Protein AF-A0A9X4RJ12-F1 (afdb_monomer)

Solvent-accessible surface area (backbone atoms only — not comparable to full-atom values): 15942 Å² total; per-residue (Å²): 132,73,71,63,55,59,55,49,52,55,48,50,56,55,46,59,74,71,41,82,54,76,82,76,44,66,70,59,53,50,50,52,50,50,50,49,54,60,65,67,46,80,74,89,75,87,86,91,72,92,74,93,59,75,76,58,53,61,58,59,41,55,48,59,43,51,51,52,51,50,47,37,77,76,69,49,79,50,71,71,56,47,52,53,53,48,52,48,55,55,50,50,28,64,54,89,49,67,68,61,39,71,61,42,42,70,38,50,37,53,52,46,43,51,37,27,74,76,39,24,64,66,49,47,54,52,52,56,52,45,61,74,74,46,52,76,70,30,39,49,43,44,50,57,54,38,20,54,68,88,82,59,89,86,56,57,86,35,41,57,11,58,58,56,67,32,64,67,69,59,60,51,59,54,23,71,78,42,48,74,77,36,32,41,61,52,46,42,17,52,33,44,47,42,69,47,96,87,66,49,77,42,76,19,69,69,37,53,53,52,37,72,74,43,32,75,39,64,52,40,53,54,28,47,53,64,58,65,54,62,94,79,51,54,62,70,58,43,56,52,50,45,55,54,36,58,74,36,48,81,35,91,50,35,28,67,63,31,51,53,50,43,56,51,45,53,54,50,44,55,52,51,50,52,63,69,73,63,68,133

Structure (mmCIF, N/CA/C/O backbone):
data_AF-A0A9X4RJ12-F1
#
_entry.id   AF-A0A9X4RJ12-F1
#
loop_
_atom_site.group_PDB
_atom_site.id
_atom_site.type_symbol
_atom_site.label_atom_id
_atom_site.label_alt_id
_atom_site.label_comp_id
_atom_site.label_asym_id
_atom_site.label_entity_id
_atom_site.label_seq_id
_atom_site.pdbx_PDB_ins_code
_atom_site.Cartn_x
_atom_site.Cartn_y
_atom_site.Cartn_z
_atom_site.occupancy
_atom_site.B_iso_or_equiv
_atom_site.auth_seq_id
_atom_site.auth_comp_id
_atom_site.auth_asym_id
_atom_site.auth_atom_id
_atom_site.pdbx_PDB_model_num
ATOM 1 N N . SER A 1 1 ? -42.340 8.035 11.154 1.00 41.91 1 SER A N 1
ATOM 2 C CA . SER A 1 1 ? -41.652 8.462 12.394 1.00 41.91 1 SER A CA 1
ATOM 3 C C . SER A 1 1 ? -40.326 9.217 12.177 1.00 41.91 1 SER A C 1
ATOM 5 O O . SER A 1 1 ? -39.785 9.717 13.149 1.00 41.91 1 SER A O 1
ATOM 7 N N . GLY A 1 2 ? -39.807 9.403 10.949 1.00 33.66 2 GLY A N 1
ATOM 8 C CA . GLY A 1 2 ? -38.477 10.011 10.715 1.00 33.66 2 GLY A CA 1
ATOM 9 C C . GLY A 1 2 ? -38.378 11.548 10.625 1.00 33.66 2 GLY A C 1
ATOM 10 O O . GLY A 1 2 ? -37.284 12.067 10.420 1.00 33.66 2 GLY A O 1
ATOM 11 N N . ALA A 1 3 ? -39.481 12.296 10.755 1.00 33.53 3 ALA A N 1
ATOM 12 C CA . ALA A 1 3 ? -39.454 13.764 10.650 1.00 33.53 3 ALA A CA 1
ATOM 13 C C . ALA A 1 3 ? -38.984 14.459 11.945 1.00 33.53 3 ALA A C 1
ATOM 15 O O . ALA A 1 3 ? -38.330 15.498 11.880 1.00 33.53 3 ALA A O 1
ATOM 16 N N . GLY A 1 4 ? -39.242 13.860 13.115 1.00 33.81 4 GLY A N 1
ATOM 17 C CA . GLY A 1 4 ? -38.832 14.422 14.410 1.00 33.81 4 GLY A CA 1
ATOM 18 C C . GLY A 1 4 ? -37.320 14.359 14.658 1.00 33.81 4 GLY A C 1
ATOM 19 O O . GLY A 1 4 ? -36.751 15.263 15.263 1.00 33.81 4 GLY A O 1
ATOM 20 N N . PHE A 1 5 ? -36.640 13.339 14.125 1.00 40.12 5 PHE A N 1
ATOM 21 C CA . PHE A 1 5 ? -35.220 13.113 14.411 1.00 40.12 5 PHE A CA 1
ATOM 22 C C . PHE A 1 5 ? -34.292 14.093 13.677 1.00 40.12 5 PHE A C 1
ATOM 24 O O . PHE A 1 5 ? -33.355 14.623 14.269 1.00 40.12 5 PHE A O 1
ATOM 31 N N . LYS A 1 6 ? -34.602 14.434 12.415 1.00 39.62 6 LYS A N 1
ATOM 32 C CA . LYS A 1 6 ? -33.850 15.452 11.654 1.00 39.62 6 LYS A CA 1
ATOM 33 C C . LYS A 1 6 ? -33.930 16.834 12.306 1.00 39.62 6 LYS A C 1
ATOM 35 O O . LYS A 1 6 ? -32.934 17.548 12.332 1.00 39.62 6 LYS A O 1
ATOM 40 N N . SER A 1 7 ? -35.091 17.193 12.857 1.00 40.72 7 SER A N 1
ATOM 41 C CA . SER A 1 7 ? -35.266 18.457 13.580 1.00 40.72 7 SER A CA 1
ATOM 42 C C . SER A 1 7 ? -34.449 18.482 14.874 1.00 40.72 7 SER A C 1
ATOM 44 O O . SER A 1 7 ? -33.794 19.483 15.153 1.00 40.72 7 SER A O 1
ATOM 46 N N . SER A 1 8 ? -34.397 17.360 15.598 1.00 41.62 8 SER A N 1
ATOM 47 C CA . SER A 1 8 ? -33.593 17.232 16.815 1.00 41.62 8 SER A CA 1
ATOM 48 C C . SER A 1 8 ? -32.085 17.280 16.528 1.00 41.62 8 SER A C 1
ATOM 50 O O . SER A 1 8 ? -31.356 17.972 17.229 1.00 41.62 8 SER A O 1
ATOM 52 N N . PHE A 1 9 ? -31.601 16.639 15.458 1.00 49.22 9 PHE A N 1
ATOM 53 C CA . PHE A 1 9 ? -30.178 16.668 15.084 1.00 49.22 9 PHE A CA 1
ATOM 54 C C . PHE A 1 9 ? -29.685 18.082 14.743 1.00 49.22 9 PHE A C 1
ATOM 56 O O . PHE A 1 9 ? -28.689 18.543 15.298 1.00 49.22 9 PHE A O 1
ATOM 63 N N . PHE A 1 10 ? -30.416 18.817 13.894 1.00 47.38 10 PHE A N 1
ATOM 64 C CA . PHE A 1 10 ? -30.072 20.210 13.589 1.00 47.38 10 PHE A CA 1
ATOM 65 C C . PHE A 1 10 ? -30.169 21.109 14.823 1.00 47.38 10 PHE A C 1
ATOM 67 O O . PHE A 1 10 ? -29.338 21.999 14.983 1.00 47.38 10 PHE A O 1
ATOM 74 N N . PHE A 1 11 ? -31.131 20.856 15.714 1.00 47.53 11 PHE A N 1
ATOM 75 C CA . PHE A 1 11 ? -31.253 21.576 16.977 1.00 47.53 11 PHE A CA 1
ATOM 76 C C . PHE A 1 11 ? -30.034 21.345 17.881 1.00 47.53 11 PHE A C 1
ATOM 78 O O . PHE A 1 11 ? -29.451 22.313 18.359 1.00 47.53 11 PHE A O 1
ATOM 85 N N . TRP A 1 12 ? -29.574 20.101 18.043 1.00 46.44 12 TRP A N 1
ATOM 86 C CA . TRP A 1 12 ? -28.389 19.784 18.847 1.00 46.44 12 TRP A CA 1
ATOM 87 C C . TRP A 1 12 ? -27.094 20.313 18.228 1.00 46.44 12 TRP A C 1
ATOM 89 O O . TRP A 1 12 ? -26.300 20.920 18.940 1.00 46.44 12 TRP A O 1
ATOM 99 N N . CYS A 1 13 ? -26.896 20.199 16.911 1.00 46.56 13 CYS A N 1
ATOM 100 C CA . CYS A 1 13 ? -25.740 20.806 16.241 1.00 46.56 13 CYS A CA 1
ATOM 101 C C . CYS A 1 13 ? -25.722 22.337 16.390 1.00 46.56 13 CYS A C 1
ATOM 103 O O . CYS A 1 13 ? -24.663 22.931 16.589 1.00 46.56 13 CYS A O 1
ATOM 105 N N . HIS A 1 14 ? -26.890 22.984 16.337 1.00 46.34 14 HIS A N 1
ATOM 106 C CA . HIS A 1 14 ? -27.010 24.434 16.480 1.00 46.34 14 HIS A CA 1
ATOM 107 C C . HIS A 1 14 ? -26.883 24.904 17.942 1.00 46.34 14 HIS A C 1
ATOM 109 O O . HIS A 1 14 ? -26.395 26.009 18.193 1.00 46.34 14 HIS A O 1
ATOM 115 N N . LEU A 1 15 ? -27.298 24.082 18.909 1.00 41.47 15 LEU A N 1
ATOM 116 C CA . LEU A 1 15 ? -27.168 24.352 20.341 1.00 41.47 15 LEU A CA 1
ATOM 117 C C . LEU A 1 15 ? -25.717 24.157 20.813 1.00 41.47 15 LEU A C 1
ATOM 119 O O . LEU A 1 15 ? -25.182 25.016 21.510 1.00 41.47 15 LEU A O 1
ATOM 123 N N . LEU A 1 16 ? -25.050 23.094 20.355 1.00 48.19 16 LEU A N 1
ATOM 124 C CA . LEU A 1 16 ? -23.637 22.807 20.637 1.00 48.19 16 LEU A CA 1
ATOM 125 C C . LEU A 1 16 ? -22.679 23.805 19.975 1.00 48.19 16 LEU A C 1
ATOM 127 O O . LEU A 1 16 ? -21.603 24.058 20.501 1.00 48.19 16 LEU A O 1
ATOM 131 N N . GLY A 1 17 ? -23.076 24.416 18.854 1.00 42.28 17 GLY A N 1
ATOM 132 C CA . GLY A 1 17 ? -22.330 25.517 18.239 1.00 42.28 17 GLY A CA 1
ATOM 133 C C . GLY A 1 17 ? -22.498 26.874 18.939 1.00 42.28 17 GLY A C 1
ATOM 134 O O . GLY A 1 17 ? -21.726 27.787 18.664 1.00 42.28 17 GLY A O 1
ATOM 135 N N . ARG A 1 18 ? -23.499 27.040 19.820 1.00 42.56 18 ARG A N 1
ATOM 136 C CA . ARG A 1 18 ? -23.785 28.311 20.521 1.00 42.56 18 ARG A CA 1
ATOM 137 C C . ARG A 1 18 ? -23.402 28.309 21.991 1.00 42.56 18 ARG A C 1
ATOM 139 O O . ARG A 1 18 ? -23.065 29.357 22.533 1.00 42.56 18 ARG A O 1
ATOM 146 N N . VAL A 1 19 ? -23.480 27.158 22.638 1.00 41.03 19 VAL A N 1
ATOM 147 C CA . VAL A 1 19 ? -23.091 26.993 24.031 1.00 41.03 19 VAL A CA 1
ATOM 148 C C . VAL A 1 19 ? -21.751 26.277 24.004 1.00 41.03 19 VAL A C 1
ATOM 150 O O . VAL A 1 19 ? -21.664 25.192 23.441 1.00 41.03 19 VAL A O 1
ATOM 153 N N . ASN A 1 20 ? -20.713 26.871 24.593 1.00 43.09 20 ASN A N 1
ATOM 154 C CA . ASN A 1 20 ? -19.357 26.314 24.732 1.00 43.09 20 ASN A CA 1
ATOM 155 C C . ASN A 1 20 ? -19.327 25.063 25.658 1.00 43.09 20 ASN A C 1
ATOM 157 O O . ASN A 1 20 ? -18.489 24.921 26.543 1.00 43.09 20 ASN A O 1
ATOM 161 N N . LEU A 1 21 ? -20.275 24.141 25.474 1.00 43.66 21 LEU A N 1
ATOM 162 C CA . LEU A 1 21 ? -20.443 22.872 26.180 1.00 43.66 21 LEU A CA 1
ATOM 163 C C . LEU A 1 21 ? -19.321 21.874 25.863 1.00 43.66 21 LEU A C 1
ATOM 165 O O . LEU A 1 21 ? -19.174 20.890 26.587 1.00 43.66 21 LEU A O 1
ATOM 169 N N . PHE A 1 22 ? -18.495 22.158 24.847 1.00 45.09 22 PHE A N 1
ATOM 170 C CA . PHE A 1 22 ? -17.265 21.422 24.536 1.00 45.09 22 PHE A CA 1
ATOM 171 C C . PHE A 1 22 ? -16.323 21.292 25.743 1.00 45.09 22 PHE A C 1
ATOM 173 O O . PHE A 1 22 ? -15.617 20.296 25.852 1.00 45.09 22 PHE A O 1
ATOM 180 N N . LEU A 1 23 ? -16.353 22.250 26.675 1.00 43.62 23 LEU A N 1
ATOM 181 C CA . LEU A 1 23 ? -15.460 22.268 27.835 1.00 43.62 23 LEU A CA 1
ATOM 182 C C . LEU A 1 23 ? -15.905 21.370 28.998 1.00 43.62 23 LEU A C 1
ATOM 184 O O . LEU A 1 23 ? -15.101 21.115 29.889 1.00 43.62 23 LEU A O 1
ATOM 188 N N . PHE A 1 24 ? -17.153 20.890 29.018 1.00 45.47 24 PHE A N 1
ATOM 189 C CA . PHE A 1 24 ? -17.711 20.280 30.232 1.00 45.47 24 PHE A CA 1
ATOM 190 C C . PHE A 1 24 ? -17.982 18.774 30.138 1.00 45.47 24 PHE A C 1
ATOM 192 O O . PHE A 1 24 ? -17.919 18.108 31.167 1.00 45.47 24 PHE A O 1
ATOM 199 N N . TYR A 1 25 ? -18.241 18.205 28.951 1.00 45.62 25 TYR A N 1
ATOM 200 C CA . TYR A 1 25 ? -18.564 16.770 28.831 1.00 45.62 25 TYR A CA 1
ATOM 201 C C . TYR A 1 25 ? -18.064 16.116 27.523 1.00 45.62 25 TYR A C 1
ATOM 203 O O . TYR A 1 25 ? -18.870 15.781 26.647 1.00 45.62 25 TYR A O 1
ATOM 211 N N . PRO A 1 26 ? -16.749 15.849 27.392 1.00 50.72 26 PRO A N 1
ATOM 212 C CA . PRO A 1 26 ? -16.169 15.217 26.200 1.00 50.72 26 PRO A CA 1
ATOM 213 C C . PRO A 1 26 ? -16.746 13.818 25.922 1.00 50.72 26 PRO A C 1
ATOM 215 O O . PRO A 1 26 ? -17.027 13.454 24.782 1.00 50.72 26 PRO A O 1
ATOM 218 N N . SER A 1 27 ? -17.002 13.042 26.977 1.00 44.00 27 SER A N 1
ATOM 219 C CA . SER A 1 27 ? -17.509 11.666 26.899 1.00 44.00 27 SER A CA 1
ATOM 220 C C . SER A 1 27 ? -18.970 11.566 26.441 1.00 44.00 27 SER A C 1
ATOM 222 O O . SER A 1 27 ? -19.339 10.598 25.774 1.00 44.00 27 SER A O 1
ATOM 224 N N . PHE A 1 28 ? -19.797 12.568 26.752 1.00 47.94 28 PHE A N 1
ATOM 225 C CA . PHE A 1 28 ? -21.201 12.625 26.335 1.00 47.94 28 PHE A CA 1
ATOM 226 C C . PHE A 1 28 ? -21.330 12.980 24.849 1.00 47.94 28 PHE A C 1
ATOM 228 O O . PHE A 1 28 ? -22.107 12.362 24.123 1.00 47.94 28 PHE A O 1
ATOM 235 N N . LEU A 1 29 ? -20.497 13.906 24.367 1.00 51.16 29 LEU A N 1
ATOM 236 C CA . LEU A 1 29 ? -20.426 14.255 22.948 1.00 51.16 29 LEU A CA 1
ATOM 237 C C . LEU A 1 29 ? -19.853 13.116 22.103 1.00 51.16 29 LEU A C 1
ATOM 239 O O . LEU A 1 29 ? -20.338 12.888 21.001 1.00 51.16 29 LEU A O 1
ATOM 243 N N . LEU A 1 30 ? -18.908 12.338 22.640 1.00 49.44 30 LEU A N 1
ATOM 244 C CA . LEU A 1 30 ? -18.408 11.117 22.003 1.00 49.44 30 LEU A CA 1
ATOM 245 C C . LEU A 1 30 ? -19.509 10.076 21.795 1.00 49.44 30 LEU A C 1
ATOM 247 O O . LEU A 1 30 ? -19.588 9.457 20.736 1.00 49.44 30 LEU A O 1
ATOM 251 N N . SER A 1 31 ? -20.360 9.898 22.809 1.00 47.50 31 SER A N 1
ATOM 252 C CA . SER A 1 31 ? -21.515 8.999 22.775 1.00 47.50 31 SER A CA 1
ATOM 253 C C . SER A 1 31 ? -22.539 9.465 21.740 1.00 47.50 31 SER A C 1
ATOM 255 O O . SER A 1 31 ? -22.941 8.688 20.884 1.00 47.50 31 SER A O 1
ATOM 257 N N . ILE A 1 32 ? -22.881 10.758 21.722 1.00 54.88 32 ILE A N 1
ATOM 258 C CA . ILE A 1 32 ? -23.809 11.315 20.727 1.00 54.88 32 ILE A CA 1
ATOM 259 C C . ILE A 1 32 ? -23.217 11.250 19.316 1.00 54.88 32 ILE A C 1
ATOM 261 O O . ILE A 1 32 ? -23.938 10.935 18.377 1.00 54.88 32 ILE A O 1
ATOM 265 N N . TYR A 1 33 ? -21.920 11.506 19.147 1.00 54.50 33 TYR A N 1
ATOM 266 C CA . TYR A 1 33 ? -21.245 11.453 17.850 1.00 54.50 33 TYR A CA 1
ATOM 267 C C . TYR A 1 33 ? -21.149 10.026 17.311 1.00 54.50 33 TYR A C 1
ATOM 269 O O . TYR A 1 33 ? -21.473 9.796 16.151 1.00 54.50 33 TYR A O 1
ATOM 277 N N . THR A 1 34 ? -20.772 9.057 18.150 1.00 52.47 34 THR A N 1
ATOM 278 C CA . THR A 1 34 ? -20.760 7.636 17.768 1.00 52.47 34 THR A CA 1
ATOM 279 C C . THR A 1 34 ? -22.168 7.126 17.497 1.00 52.47 34 THR A C 1
ATOM 281 O O . THR A 1 34 ? -22.362 6.452 16.493 1.00 52.47 34 THR A O 1
ATOM 284 N N . GLN A 1 35 ? -23.159 7.510 18.301 1.00 50.03 35 GLN A N 1
ATOM 285 C CA . GLN A 1 35 ? -24.562 7.174 18.072 1.00 50.03 35 GLN A CA 1
ATOM 286 C C . GLN A 1 35 ? -25.093 7.809 16.776 1.00 50.03 35 GLN A C 1
ATOM 288 O O . GLN A 1 35 ? -25.707 7.116 15.976 1.00 50.03 35 GLN A O 1
ATOM 293 N N . CYS A 1 36 ? -24.772 9.076 16.494 1.00 52.38 36 CYS A N 1
ATOM 294 C CA . CYS A 1 36 ? -25.134 9.739 15.239 1.00 52.38 36 CYS A CA 1
ATOM 295 C C . CYS A 1 36 ? -24.422 9.120 14.030 1.00 52.38 36 CYS A C 1
ATOM 297 O O . CYS A 1 36 ? -25.042 8.983 12.988 1.00 52.38 36 CYS A O 1
ATOM 299 N N . LEU A 1 37 ? -23.152 8.720 14.136 1.00 53.09 37 LEU A N 1
ATOM 300 C CA . LEU A 1 37 ? -22.443 7.999 13.068 1.00 53.09 37 LEU A CA 1
ATOM 301 C C . LEU A 1 37 ? -23.048 6.612 12.824 1.00 53.09 37 LEU A C 1
ATOM 303 O O . LEU A 1 37 ? -23.253 6.230 11.676 1.00 53.09 37 LEU A O 1
ATOM 307 N N . ILE A 1 38 ? -23.393 5.892 13.895 1.00 47.53 38 ILE A N 1
ATOM 308 C CA . ILE A 1 38 ? -24.071 4.591 13.835 1.00 47.53 38 ILE A CA 1
ATOM 309 C C . ILE A 1 38 ? -25.475 4.725 13.226 1.00 47.53 38 ILE A C 1
ATOM 311 O O . ILE A 1 38 ? -25.879 3.857 12.460 1.00 47.53 38 ILE A O 1
ATOM 315 N N . GLU A 1 39 ? -26.201 5.804 13.521 1.00 47.19 39 GLU A N 1
ATOM 316 C CA . GLU A 1 39 ? -27.546 6.079 12.991 1.00 47.19 39 GLU A CA 1
ATOM 317 C C . GLU A 1 39 ? -27.538 6.727 11.594 1.00 47.19 39 GLU A C 1
ATOM 319 O O . GLU A 1 39 ? -28.527 6.631 10.867 1.00 47.19 39 GLU A O 1
ATOM 324 N N . MET A 1 40 ? -26.432 7.365 11.193 1.00 44.78 40 MET A N 1
ATOM 325 C CA . MET A 1 40 ? -26.217 7.878 9.834 1.00 44.78 40 MET A CA 1
ATOM 326 C C . MET A 1 40 ? -25.777 6.787 8.852 1.00 44.78 40 MET A C 1
ATOM 328 O O . MET A 1 40 ? -25.972 6.958 7.647 1.00 44.78 40 MET A O 1
ATOM 332 N N . LEU A 1 41 ? -25.235 5.661 9.329 1.00 43.34 41 LEU A N 1
ATOM 333 C CA . LEU A 1 41 ? -25.103 4.454 8.515 1.00 43.34 41 LEU A CA 1
ATOM 334 C C . LEU A 1 41 ? -26.518 3.902 8.267 1.00 43.34 41 LEU A C 1
ATOM 336 O O . LEU A 1 41 ? -27.204 3.542 9.225 1.00 43.34 41 LEU A O 1
ATOM 340 N N . PRO A 1 42 ? -27.002 3.855 7.012 1.00 40.50 42 PRO A N 1
ATOM 341 C CA . PRO A 1 42 ? -28.380 3.481 6.743 1.00 40.50 42 PRO A CA 1
ATOM 342 C C . PRO A 1 42 ? -28.612 2.041 7.208 1.00 40.50 42 PRO A C 1
ATOM 344 O O . PRO A 1 42 ? -28.108 1.085 6.617 1.00 40.50 42 PRO A O 1
ATOM 347 N N . THR A 1 43 ? -29.400 1.883 8.271 1.00 37.50 43 THR A N 1
ATOM 348 C CA . THR A 1 43 ? -29.968 0.598 8.670 1.00 37.50 43 THR A CA 1
ATOM 349 C C . THR A 1 43 ? -30.962 0.188 7.590 1.00 37.50 43 THR A C 1
ATOM 351 O O . THR A 1 43 ? -32.101 0.635 7.562 1.00 37.50 43 THR A O 1
ATOM 354 N N . THR A 1 44 ? -30.458 -0.585 6.627 1.00 38.12 44 THR A N 1
ATOM 355 C CA . THR A 1 44 ? -31.157 -1.403 5.621 1.00 38.12 44 THR A CA 1
ATOM 356 C C . THR A 1 44 ? -32.687 -1.284 5.622 1.00 38.12 44 THR A C 1
ATOM 358 O O . THR A 1 44 ? -33.383 -2.180 6.086 1.00 38.12 44 THR A O 1
ATOM 361 N N . SER A 1 45 ? -33.219 -0.180 5.104 1.00 32.94 45 SER A N 1
ATOM 362 C CA . SER A 1 45 ? -34.608 -0.017 4.667 1.00 32.94 45 SER A CA 1
ATOM 363 C C . SER A 1 45 ? -34.731 1.401 4.113 1.00 32.94 45 SER A C 1
ATOM 365 O O . SER A 1 45 ? -34.406 2.349 4.813 1.00 32.94 45 SER A O 1
ATOM 367 N N . TYR A 1 46 ? -35.234 1.560 2.889 1.00 33.50 46 TYR A N 1
ATOM 368 C CA . TYR A 1 46 ? -35.458 2.837 2.183 1.00 33.50 46 TYR A CA 1
ATOM 369 C C . TYR A 1 46 ? -34.272 3.448 1.416 1.00 33.50 46 TYR A C 1
ATOM 371 O O . TYR A 1 46 ? -33.901 4.595 1.633 1.00 33.50 46 TYR A O 1
ATOM 379 N N . CYS A 1 47 ? -33.793 2.748 0.385 1.00 30.73 47 CYS A N 1
ATOM 380 C CA . CYS A 1 47 ? -33.200 3.404 -0.788 1.00 30.73 47 CYS A CA 1
ATOM 381 C C . CYS A 1 47 ? -33.778 2.826 -2.090 1.00 30.73 47 CYS A C 1
ATOM 383 O O . CYS A 1 47 ? -33.070 2.270 -2.919 1.00 30.73 47 CYS A O 1
ATOM 385 N N . THR A 1 48 ? -35.088 2.973 -2.301 1.00 34.94 48 THR A N 1
ATOM 386 C CA . THR A 1 48 ? -35.690 2.836 -3.637 1.00 34.94 48 THR A CA 1
ATOM 387 C C . THR A 1 48 ? -35.822 4.212 -4.282 1.00 34.94 48 THR A C 1
ATOM 389 O O . THR A 1 48 ? -36.827 4.893 -4.079 1.00 34.94 48 THR A O 1
ATOM 392 N N . LYS A 1 49 ? -34.781 4.605 -5.029 1.00 31.62 49 LYS A N 1
ATOM 393 C CA . LYS A 1 49 ? -34.772 5.360 -6.306 1.00 31.62 49 LYS A CA 1
ATOM 394 C C . LYS A 1 49 ? -33.494 6.208 -6.419 1.00 31.62 49 LYS A C 1
ATOM 396 O O . LYS A 1 49 ? -33.218 7.001 -5.519 1.00 31.62 49 LYS A O 1
ATOM 401 N N . PRO A 1 50 ? -32.742 6.109 -7.529 1.00 35.06 50 PRO A N 1
ATOM 402 C CA . PRO A 1 50 ? -31.587 6.962 -7.756 1.00 35.06 50 PRO A CA 1
ATOM 403 C C . PRO A 1 50 ? -32.071 8.358 -8.165 1.00 35.06 50 PRO A C 1
ATOM 405 O O . PRO A 1 50 ? -32.695 8.529 -9.210 1.00 35.06 50 PRO A O 1
ATOM 408 N N . SER A 1 51 ? -31.791 9.370 -7.340 1.00 35.19 51 SER A N 1
ATOM 409 C CA . SER A 1 51 ? -31.829 10.76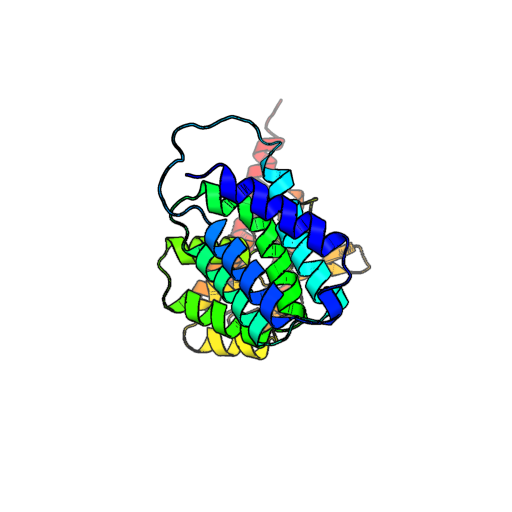8 -7.782 1.00 35.19 51 SER A CA 1
ATOM 410 C C . SER A 1 51 ? -30.410 11.171 -8.177 1.00 35.19 51 SER A C 1
ATOM 412 O O . SER A 1 51 ? -29.483 11.054 -7.376 1.00 35.19 51 SER A O 1
ATOM 414 N N . SER A 1 52 ? -30.246 11.640 -9.408 1.00 38.12 52 SER A N 1
ATOM 415 C CA . SER A 1 52 ? -28.998 11.979 -10.106 1.00 38.12 52 SER A CA 1
ATOM 416 C C . SER A 1 52 ? -28.231 13.193 -9.547 1.00 38.12 52 SER A C 1
ATOM 418 O O . SER A 1 52 ? -27.486 13.854 -10.269 1.00 38.12 52 SER A O 1
ATOM 420 N N . ASN A 1 53 ? -28.375 13.526 -8.262 1.00 36.81 53 ASN A N 1
ATOM 421 C CA . ASN A 1 53 ? -27.906 14.800 -7.721 1.00 36.81 53 ASN A CA 1
ATOM 422 C C . ASN A 1 53 ? -26.591 14.671 -6.925 1.00 36.81 53 ASN A C 1
ATOM 424 O O . ASN A 1 53 ? -26.577 14.680 -5.693 1.00 36.81 53 ASN A O 1
ATOM 428 N N . ARG A 1 54 ? -25.463 14.645 -7.653 1.00 40.47 54 ARG A N 1
ATOM 429 C CA . ARG A 1 54 ? -24.067 14.706 -7.143 1.00 40.47 54 ARG A CA 1
ATOM 430 C C . ARG A 1 54 ? -23.785 15.858 -6.159 1.00 40.47 54 ARG A C 1
ATOM 432 O O . ARG A 1 54 ? -22.781 15.839 -5.464 1.00 40.47 54 ARG A O 1
ATOM 439 N N . LYS A 1 55 ? -24.648 16.877 -6.078 1.00 34.69 55 LYS A N 1
ATOM 440 C CA . LYS A 1 55 ? -24.462 18.045 -5.196 1.00 34.69 55 LYS A CA 1
ATOM 441 C C . LYS A 1 55 ? -24.743 17.771 -3.710 1.00 34.69 55 LYS A C 1
ATOM 443 O O . LYS A 1 55 ? -24.293 18.549 -2.873 1.00 34.69 55 LYS A O 1
ATOM 448 N N . ASN A 1 56 ? -25.465 16.700 -3.368 1.00 38.84 56 ASN A N 1
ATOM 449 C CA . ASN A 1 56 ? -25.807 16.395 -1.971 1.00 38.84 56 ASN A CA 1
ATOM 450 C C . ASN A 1 56 ? -24.781 15.500 -1.253 1.00 38.84 56 ASN A C 1
ATOM 452 O O . ASN A 1 56 ? -24.687 15.597 -0.031 1.00 38.84 56 ASN A O 1
ATOM 456 N N . SER A 1 57 ? -23.971 14.709 -1.969 1.00 43.62 57 SER A N 1
ATOM 457 C CA . SER A 1 57 ? -22.887 13.917 -1.356 1.00 43.62 57 SER A CA 1
ATOM 458 C C . SER A 1 57 ? -21.792 14.812 -0.763 1.00 43.62 57 SER A C 1
ATOM 460 O O . SER A 1 57 ? -21.331 14.564 0.347 1.00 43.62 57 SER A O 1
ATOM 462 N N . ASN A 1 58 ? -21.483 15.940 -1.417 1.00 41.97 58 ASN A N 1
ATOM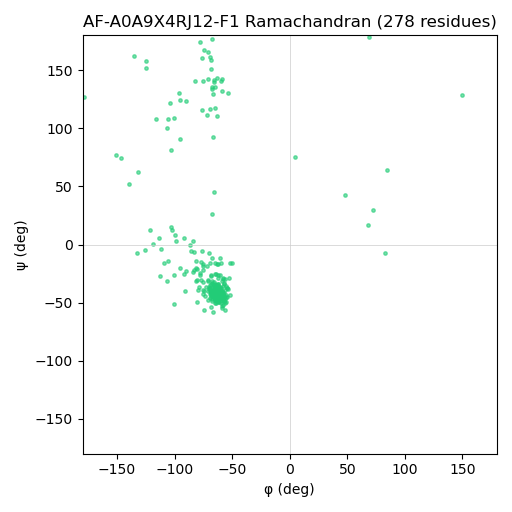 463 C CA . ASN A 1 58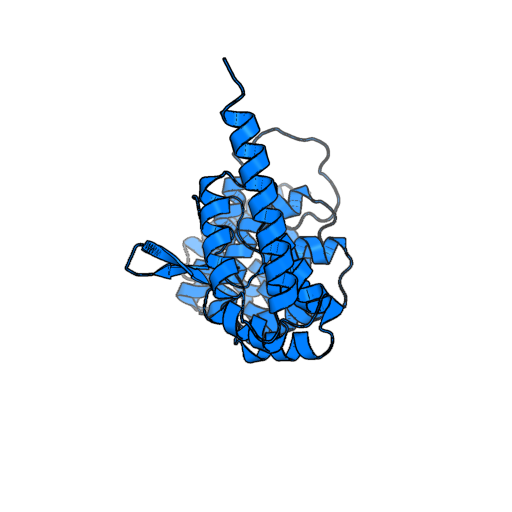 ? -20.503 16.915 -0.919 1.00 41.97 58 ASN A CA 1
ATOM 464 C C . ASN A 1 58 ? -20.866 17.520 0.448 1.00 41.97 58 ASN A C 1
ATOM 466 O O . ASN A 1 58 ? -19.977 17.938 1.180 1.00 41.97 58 ASN A O 1
ATOM 470 N N . LYS A 1 59 ? -22.153 17.589 0.821 1.00 45.12 59 LYS A N 1
ATOM 471 C CA . LYS A 1 59 ? -22.561 18.168 2.115 1.00 45.12 59 LYS A CA 1
ATOM 472 C C . LYS A 1 59 ? -22.351 17.212 3.289 1.00 45.12 59 LYS A C 1
ATOM 474 O O . LYS A 1 59 ? -21.982 17.679 4.359 1.00 45.12 59 LYS A O 1
ATOM 479 N N . SER A 1 60 ? -22.566 15.910 3.089 1.00 50.56 60 SER A N 1
ATOM 480 C CA . SER A 1 60 ? -22.306 14.887 4.116 1.00 50.56 60 SER A CA 1
ATOM 481 C C . SER A 1 60 ? -20.804 14.740 4.374 1.00 50.56 60 SER A C 1
ATOM 483 O O . SER A 1 60 ? -20.385 14.678 5.529 1.00 50.56 60 SER A O 1
ATOM 485 N N . CYS A 1 61 ? -20.017 14.803 3.294 1.00 47.66 61 CYS A N 1
ATOM 486 C CA . CYS A 1 61 ? -18.556 14.725 3.299 1.00 47.66 61 CYS A CA 1
ATOM 487 C C . CYS A 1 61 ? -17.897 15.800 4.174 1.00 47.66 61 CYS A C 1
ATOM 489 O O . CYS A 1 61 ? -17.089 15.545 5.067 1.00 47.66 61 CYS A O 1
ATOM 491 N N . ILE A 1 62 ? -18.387 17.028 4.043 1.00 54.19 62 ILE A N 1
ATOM 492 C CA . ILE A 1 62 ? -17.904 18.164 4.823 1.00 54.19 62 ILE A CA 1
ATOM 493 C C . ILE A 1 62 ? -18.173 18.008 6.336 1.00 54.19 62 ILE A C 1
ATOM 495 O O . ILE A 1 62 ? -17.454 18.610 7.132 1.00 54.19 62 ILE A O 1
ATOM 499 N N . CYS A 1 63 ? -19.177 17.236 6.763 1.00 62.28 63 CYS A N 1
ATOM 500 C CA . CYS A 1 63 ? -19.565 17.155 8.173 1.00 62.28 63 CYS A CA 1
ATOM 501 C C . CYS A 1 63 ? -18.668 16.219 8.998 1.00 62.28 63 CYS A C 1
ATOM 503 O O . CYS A 1 63 ? -18.175 16.645 10.039 1.00 62.28 63 CYS A O 1
ATOM 505 N N . VAL A 1 64 ? -18.404 14.987 8.547 1.00 65.00 64 VAL A N 1
ATOM 506 C CA . VAL A 1 64 ? -17.614 14.005 9.328 1.00 65.00 64 VAL A CA 1
ATOM 507 C C . VAL A 1 64 ? -16.162 14.458 9.483 1.00 65.00 64 VAL A C 1
ATOM 509 O O . VAL A 1 64 ? -15.608 14.425 10.586 1.00 65.00 64 VAL A O 1
ATOM 512 N N . GLN A 1 65 ? -15.558 14.951 8.399 1.00 62.84 65 GLN A N 1
ATOM 513 C CA . GLN A 1 65 ? -14.187 15.450 8.427 1.00 62.84 65 GLN A CA 1
ATOM 514 C C . GLN A 1 65 ? -14.064 16.686 9.326 1.00 62.84 65 GLN A C 1
ATOM 516 O O . GLN A 1 65 ? -13.214 16.717 10.214 1.00 62.84 65 GLN A O 1
ATOM 521 N N . LYS A 1 66 ? -14.932 17.696 9.153 1.00 68.56 66 LYS A N 1
ATOM 522 C CA . LYS A 1 66 ? -14.866 18.920 9.969 1.00 68.56 66 LYS A CA 1
ATOM 523 C C . LYS A 1 66 ? -15.118 18.645 11.441 1.00 68.56 66 LYS A C 1
ATOM 525 O O . LYS A 1 66 ? -14.433 19.229 12.271 1.00 68.56 66 LYS A O 1
ATOM 530 N N . THR A 1 67 ? -16.065 17.774 11.783 1.00 68.94 67 THR A N 1
ATOM 531 C CA . THR A 1 67 ? -16.325 17.456 13.189 1.00 68.94 67 THR A CA 1
ATOM 532 C C . THR A 1 67 ? -15.165 16.686 13.812 1.00 68.94 67 THR A C 1
ATOM 534 O O . THR A 1 67 ? -14.758 17.033 14.916 1.00 68.94 67 THR A O 1
ATOM 537 N N . THR A 1 68 ? -14.568 15.725 13.101 1.00 67.88 68 THR A N 1
ATOM 538 C CA . THR A 1 68 ? -13.366 15.018 13.582 1.00 67.88 68 THR A CA 1
ATOM 539 C C . THR A 1 68 ? -12.200 15.984 13.810 1.00 67.88 68 THR A C 1
ATOM 541 O O . THR A 1 68 ? -11.585 15.952 14.873 1.00 67.88 68 THR A O 1
ATOM 544 N N . LEU A 1 69 ? -11.951 16.899 12.866 1.00 69.25 69 LEU A N 1
ATOM 545 C CA . LEU A 1 69 ? -10.911 17.926 12.998 1.00 69.25 69 LEU A CA 1
ATOM 546 C C . LEU A 1 69 ? -11.188 18.898 14.152 1.00 69.25 69 LEU A C 1
ATOM 548 O O . LEU A 1 69 ? -10.267 19.291 14.857 1.00 69.25 69 LEU A O 1
ATOM 552 N N . LEU A 1 70 ? -12.447 19.281 14.375 1.00 70.06 70 LEU A N 1
ATOM 553 C CA . LEU A 1 70 ? -12.817 20.129 15.509 1.00 70.06 70 LEU A CA 1
ATOM 554 C C . LEU A 1 70 ? -12.571 19.409 16.840 1.00 70.06 70 LEU A C 1
ATOM 556 O O . LEU A 1 70 ? -11.951 19.984 17.726 1.00 70.06 70 LEU A O 1
ATOM 560 N N . VAL A 1 71 ? -12.995 18.150 16.980 1.00 70.38 71 VAL A N 1
ATOM 561 C CA . VAL A 1 71 ? -12.752 17.373 18.208 1.00 70.38 71 VAL A CA 1
ATOM 562 C C . VAL A 1 71 ? -11.251 17.202 18.460 1.00 70.38 71 VAL A C 1
ATOM 564 O O . VAL A 1 71 ? -10.804 17.422 19.582 1.00 70.38 71 VAL A O 1
ATOM 567 N N . HIS A 1 72 ? -10.463 16.896 17.424 1.00 68.50 72 HIS A N 1
ATOM 568 C CA . HIS A 1 72 ? -9.001 16.814 17.528 1.00 68.50 72 HIS A CA 1
ATOM 569 C C . HIS A 1 72 ? -8.382 18.137 17.988 1.00 68.50 72 HIS A C 1
ATOM 571 O O . HIS A 1 72 ? -7.654 18.145 18.977 1.00 68.50 72 HIS A O 1
ATOM 577 N N . ASN A 1 73 ? -8.737 19.255 17.348 1.00 70.88 73 ASN A N 1
ATOM 578 C CA . ASN A 1 73 ? -8.180 20.571 17.669 1.00 70.88 73 ASN A CA 1
ATOM 579 C C . ASN A 1 73 ? -8.483 21.036 19.102 1.00 70.88 73 ASN A C 1
ATOM 581 O O . ASN A 1 73 ? -7.705 21.802 19.664 1.00 70.88 73 ASN A O 1
ATOM 585 N N . PHE A 1 74 ? -9.604 20.607 19.691 1.00 66.75 74 PHE A N 1
ATOM 586 C CA . PHE A 1 74 ? -10.008 21.040 21.032 1.00 66.75 74 PHE A CA 1
ATOM 587 C C . PHE A 1 74 ? -9.694 20.031 22.144 1.00 66.75 74 PHE A C 1
ATOM 589 O O . PHE A 1 74 ? -9.551 20.442 23.295 1.00 66.75 74 PHE A O 1
ATOM 596 N N . CYS A 1 75 ? -9.603 18.732 21.846 1.00 69.44 75 CYS A N 1
ATOM 597 C CA . CYS A 1 75 ? -9.514 17.683 22.870 1.00 69.44 75 CYS A CA 1
ATOM 598 C C . CYS A 1 75 ? -8.411 16.640 22.626 1.00 69.44 75 CYS A C 1
ATOM 600 O O . CYS A 1 75 ? -8.174 15.809 23.502 1.00 69.44 75 CYS A O 1
ATOM 602 N N . GLY A 1 76 ? -7.735 16.664 21.472 1.00 78.62 76 GLY A N 1
ATOM 603 C CA . GLY A 1 76 ? -6.849 15.583 21.037 1.00 78.62 76 GLY A CA 1
ATOM 604 C C . GLY A 1 76 ? -7.607 14.295 20.686 1.00 78.62 76 GLY A C 1
ATOM 605 O O . GLY A 1 76 ? -8.834 14.219 20.782 1.00 78.62 76 GLY A O 1
ATOM 606 N N . ILE A 1 77 ? -6.877 13.264 20.251 1.00 82.75 77 ILE A N 1
ATOM 607 C CA . ILE A 1 77 ? -7.432 11.922 20.017 1.00 82.75 77 ILE A CA 1
ATOM 608 C C . ILE A 1 77 ? -6.938 11.002 21.135 1.00 82.75 77 ILE A C 1
ATOM 610 O O . ILE A 1 77 ? -5.806 10.520 21.100 1.00 82.75 77 ILE A O 1
ATOM 614 N N . ASP A 1 78 ? -7.780 10.751 22.138 1.00 87.19 78 ASP A N 1
ATOM 615 C CA . ASP A 1 78 ? -7.509 9.706 23.128 1.00 87.19 78 ASP A CA 1
ATOM 616 C C . ASP A 1 78 ? -7.736 8.298 22.541 1.00 87.19 78 ASP A C 1
ATOM 618 O O . ASP A 1 78 ? -8.299 8.127 21.455 1.00 87.19 78 ASP A O 1
ATOM 622 N N . ASP A 1 79 ? -7.280 7.266 23.253 1.00 91.44 79 ASP A N 1
ATOM 623 C CA . ASP A 1 79 ? -7.361 5.884 22.765 1.00 91.44 79 ASP A CA 1
ATOM 624 C C . ASP A 1 79 ? -8.811 5.417 22.588 1.00 91.44 79 ASP A C 1
ATOM 626 O O . ASP A 1 79 ? -9.122 4.692 21.643 1.00 91.44 79 ASP A O 1
ATOM 630 N N . LYS A 1 80 ? -9.730 5.857 23.456 1.00 89.19 80 LYS A N 1
ATOM 631 C CA . LYS A 1 80 ? -11.143 5.466 23.391 1.00 89.19 80 LYS A CA 1
ATOM 632 C C . LYS A 1 80 ? -11.809 6.042 22.144 1.00 89.19 80 LYS A C 1
ATOM 634 O O . LYS A 1 80 ? -12.557 5.336 21.463 1.00 89.19 80 LYS A O 1
ATOM 639 N N . PHE A 1 81 ? -11.538 7.305 21.836 1.00 86.62 81 PHE A N 1
ATOM 640 C CA . PHE A 1 81 ? -12.033 7.963 20.640 1.00 86.62 81 PHE A CA 1
ATOM 641 C C . PHE A 1 81 ? -11.410 7.368 19.383 1.00 86.62 81 PHE A C 1
ATOM 643 O O . PHE A 1 81 ? -12.143 7.053 18.445 1.00 86.62 81 PHE A O 1
ATOM 650 N N . ALA A 1 82 ? -10.096 7.123 19.390 1.00 91.62 82 ALA A N 1
ATOM 651 C CA . ALA A 1 82 ? -9.403 6.457 18.292 1.00 91.62 82 ALA A CA 1
ATOM 652 C C . ALA A 1 82 ? -10.027 5.097 17.978 1.00 91.62 82 ALA A C 1
ATOM 654 O O . ALA A 1 82 ? -10.383 4.841 16.832 1.00 91.62 82 ALA A O 1
ATOM 655 N N . ILE A 1 83 ? -10.237 4.253 18.993 1.00 93.50 83 ILE A N 1
ATOM 656 C CA . ILE A 1 83 ? -10.899 2.949 18.843 1.00 93.50 83 ILE A CA 1
ATOM 657 C C . ILE A 1 83 ? -12.305 3.121 18.258 1.00 93.50 83 ILE A C 1
ATOM 659 O O . ILE A 1 83 ? -12.697 2.375 17.363 1.00 93.50 83 ILE A O 1
ATOM 663 N N . GLY A 1 84 ? -13.058 4.124 18.716 1.00 88.50 84 GLY A N 1
ATOM 664 C CA . GLY A 1 84 ? -14.361 4.471 18.152 1.00 88.50 84 GLY A CA 1
ATOM 665 C C . GLY A 1 84 ? -14.297 4.772 16.652 1.00 88.50 84 GLY A C 1
ATOM 666 O O . GLY A 1 84 ? -15.062 4.187 15.887 1.00 88.50 84 GLY A O 1
ATOM 667 N N . LEU A 1 85 ? -13.368 5.634 16.224 1.00 91.06 85 LEU A N 1
ATOM 668 C CA . LEU A 1 85 ? -13.162 5.996 14.816 1.00 91.06 85 LEU A CA 1
ATOM 669 C C . LEU A 1 85 ? -12.691 4.803 13.975 1.00 91.06 85 LEU A C 1
ATOM 671 O O . LEU A 1 85 ? -13.244 4.548 12.907 1.00 91.06 85 LEU A O 1
ATOM 675 N N . ILE A 1 86 ? -11.726 4.034 14.477 1.00 95.88 86 ILE A N 1
ATOM 676 C CA . ILE A 1 86 ? -11.213 2.813 13.843 1.00 95.88 86 ILE A CA 1
ATOM 677 C C . ILE A 1 86 ? -12.348 1.808 13.616 1.00 95.88 86 ILE A C 1
ATOM 679 O O . ILE A 1 86 ? -12.477 1.251 12.528 1.00 95.88 86 ILE A O 1
ATOM 683 N N . ASN A 1 87 ? -13.224 1.616 14.603 1.00 95.56 87 ASN A N 1
ATOM 684 C CA . ASN A 1 87 ? -14.382 0.738 14.458 1.00 95.56 87 ASN A CA 1
ATOM 685 C C . ASN A 1 87 ? -15.342 1.222 13.365 1.00 95.56 87 ASN A C 1
ATOM 687 O O . ASN A 1 87 ? -15.949 0.396 12.688 1.00 95.56 87 ASN A O 1
ATOM 691 N N . GLN A 1 88 ? -15.484 2.537 13.167 1.00 93.50 88 GLN A N 1
ATOM 692 C CA . GLN A 1 88 ? -16.277 3.059 12.052 1.00 93.50 88 GLN A CA 1
ATOM 693 C C . GLN A 1 88 ? -15.589 2.817 10.703 1.00 93.50 88 GLN A C 1
ATOM 695 O O . GLN A 1 88 ? -16.276 2.458 9.752 1.00 93.50 88 GLN A O 1
ATOM 700 N N . VAL A 1 89 ? -14.257 2.946 10.617 1.00 95.00 89 VAL A N 1
ATOM 701 C CA . VAL A 1 89 ? -13.489 2.586 9.406 1.00 95.00 89 VAL A CA 1
ATOM 702 C C . VAL A 1 89 ? -13.737 1.120 9.045 1.00 95.00 89 VAL A C 1
ATOM 704 O O . VAL A 1 89 ? -14.090 0.817 7.911 1.00 95.00 89 VAL A O 1
ATOM 707 N N . VAL A 1 90 ? -13.629 0.215 10.022 1.00 96.81 90 VAL A N 1
ATOM 708 C CA . VAL A 1 90 ? -13.902 -1.216 9.817 1.00 96.81 90 VAL A CA 1
ATOM 709 C C . VAL A 1 90 ? -15.343 -1.442 9.362 1.00 96.81 90 VAL A C 1
ATOM 711 O O . VAL A 1 90 ? -15.566 -2.138 8.378 1.00 96.81 90 VAL A O 1
ATOM 714 N N . ARG A 1 91 ? -16.329 -0.812 10.014 1.00 95.00 91 ARG A N 1
ATOM 715 C CA . ARG A 1 91 ? -17.743 -0.928 9.618 1.00 95.00 91 ARG A CA 1
ATOM 716 C C . ARG A 1 91 ? -18.006 -0.421 8.207 1.00 95.00 91 ARG A C 1
ATOM 718 O O . ARG A 1 91 ? -18.825 -1.014 7.513 1.00 95.00 91 ARG A O 1
ATOM 725 N N . LEU A 1 92 ? -17.324 0.641 7.777 1.00 93.94 92 LEU A N 1
ATOM 726 C CA . LEU A 1 92 ? -17.423 1.129 6.406 1.00 93.94 92 LEU A CA 1
ATOM 727 C C . LEU A 1 92 ? -16.978 0.050 5.412 1.00 93.94 92 LEU A C 1
ATOM 729 O O . LEU A 1 92 ? -17.669 -0.166 4.424 1.00 93.94 92 LEU A O 1
ATOM 733 N N . CYS A 1 93 ? -15.902 -0.688 5.697 1.00 96.12 93 CYS A N 1
ATOM 734 C CA . CYS A 1 93 ? -15.478 -1.819 4.865 1.00 96.12 93 CYS A CA 1
ATOM 735 C C . CYS A 1 93 ? -16.481 -2.983 4.850 1.00 96.12 93 CYS A C 1
ATOM 737 O O . CYS A 1 93 ? -16.390 -3.843 3.987 1.00 96.12 93 CYS A O 1
ATOM 739 N N . GLN A 1 94 ? -17.427 -3.038 5.787 1.00 95.88 94 GLN A N 1
ATOM 740 C CA . GLN A 1 94 ? -18.426 -4.109 5.901 1.00 95.88 94 GLN A CA 1
ATOM 741 C C . GLN A 1 94 ? -19.780 -3.735 5.286 1.00 95.88 94 GLN A C 1
ATOM 743 O O . GLN A 1 94 ? -20.747 -4.501 5.370 1.00 95.88 94 GLN A O 1
ATOM 748 N N . VAL A 1 95 ? -19.896 -2.552 4.673 1.00 92.38 95 VAL A N 1
ATOM 749 C CA . VAL A 1 95 ? -21.150 -2.139 4.039 1.00 92.38 95 VAL A CA 1
ATOM 750 C C . VAL A 1 95 ? -21.435 -3.022 2.825 1.00 92.38 95 VAL A C 1
ATOM 752 O O . VAL A 1 95 ? -20.584 -3.262 1.974 1.00 92.38 95 VAL A O 1
ATOM 755 N N . LYS A 1 96 ? -22.679 -3.491 2.714 1.00 90.50 96 LYS A N 1
ATOM 756 C CA . LYS A 1 96 ? -23.106 -4.322 1.575 1.00 90.50 96 LYS A CA 1
ATOM 757 C C . LYS A 1 96 ? -23.307 -3.515 0.292 1.00 90.50 96 LYS A C 1
ATOM 759 O O . LYS A 1 96 ? -23.300 -4.078 -0.796 1.00 90.50 96 LYS A O 1
ATOM 764 N N . THR A 1 97 ? -23.533 -2.211 0.426 1.00 89.50 97 THR A N 1
ATOM 765 C CA . THR A 1 97 ? -23.883 -1.314 -0.676 1.00 89.50 97 THR A CA 1
ATOM 766 C C . THR A 1 97 ? -22.648 -0.542 -1.126 1.00 89.50 97 THR A C 1
ATOM 768 O O . THR A 1 97 ? -22.187 0.354 -0.418 1.00 89.50 97 THR A O 1
ATOM 771 N N . THR A 1 98 ? -22.133 -0.868 -2.311 1.00 89.44 98 THR A N 1
ATOM 772 C CA . THR A 1 98 ? -20.942 -0.241 -2.909 1.00 89.44 98 THR A CA 1
ATOM 773 C C . THR A 1 98 ? -21.085 1.277 -3.047 1.00 89.44 98 THR A C 1
ATOM 775 O O . THR A 1 98 ? -20.128 2.019 -2.840 1.00 89.44 98 THR A O 1
ATOM 778 N N . GLU A 1 99 ? -22.292 1.778 -3.309 1.00 89.69 99 GLU A N 1
ATOM 779 C CA . GLU A 1 99 ? -22.559 3.215 -3.397 1.00 89.69 99 GLU A CA 1
ATOM 780 C C . GLU A 1 99 ? -22.340 3.927 -2.060 1.00 89.69 99 GLU A C 1
ATOM 782 O O . GLU A 1 99 ? -21.817 5.036 -2.041 1.00 89.69 99 GLU A O 1
ATOM 787 N N . VAL A 1 100 ? -22.714 3.300 -0.939 1.00 87.00 100 VAL A N 1
ATOM 788 C CA . VAL A 1 100 ? -22.513 3.884 0.397 1.00 87.00 100 VAL A CA 1
ATOM 789 C C . VAL A 1 100 ? -21.024 3.988 0.702 1.00 87.00 100 VAL A C 1
ATOM 791 O O . VAL A 1 100 ? -20.586 5.020 1.206 1.00 87.00 100 VAL A O 1
ATOM 794 N N . PHE A 1 101 ? -20.252 2.958 0.343 1.00 90.94 101 PHE A N 1
ATOM 795 C CA . PHE A 1 101 ? -18.800 2.978 0.476 1.00 90.94 101 PHE A CA 1
ATOM 796 C C . PHE A 1 101 ? -18.190 4.170 -0.274 1.00 90.94 101 PHE A C 1
ATOM 798 O O . PHE A 1 101 ? -17.565 5.024 0.347 1.00 90.94 101 PHE A O 1
ATOM 805 N N . HIS A 1 102 ? -18.457 4.301 -1.577 1.00 87.62 102 HIS A N 1
ATOM 806 C CA . HIS A 1 102 ? -17.879 5.371 -2.404 1.00 87.62 102 HIS A CA 1
ATOM 807 C C . HIS A 1 102 ? -18.399 6.782 -2.096 1.00 87.62 102 HIS A C 1
ATOM 809 O O . HIS A 1 102 ? -17.819 7.769 -2.540 1.00 87.62 102 HIS A O 1
ATOM 815 N N . ILE A 1 103 ? -19.516 6.913 -1.375 1.00 87.38 103 ILE A N 1
ATOM 816 C CA . ILE A 1 103 ? -19.975 8.218 -0.881 1.00 87.38 103 ILE A CA 1
ATOM 817 C C . ILE A 1 103 ? -19.125 8.683 0.309 1.00 87.38 103 ILE A C 1
ATOM 819 O O . ILE A 1 103 ? -18.956 9.889 0.479 1.00 87.38 103 ILE A O 1
ATOM 823 N N . LEU A 1 104 ? -18.624 7.750 1.125 1.00 86.19 104 LEU A N 1
ATOM 824 C CA . LEU A 1 104 ? -17.983 8.027 2.415 1.00 86.19 104 LEU A CA 1
ATOM 825 C C . LEU A 1 104 ? -16.466 7.786 2.418 1.00 86.19 104 LEU A C 1
ATOM 827 O O . LEU A 1 104 ? -15.780 8.234 3.336 1.00 86.19 104 LEU A O 1
ATOM 831 N N . ASP A 1 105 ? -15.926 7.075 1.429 1.00 88.62 105 ASP A N 1
ATOM 832 C CA . ASP A 1 105 ? -14.528 6.641 1.398 1.00 88.62 105 ASP A CA 1
ATOM 833 C C . ASP A 1 105 ? -13.533 7.796 1.576 1.00 88.62 105 ASP A C 1
ATOM 835 O O . ASP A 1 105 ? -12.626 7.705 2.400 1.00 88.62 105 ASP A O 1
ATOM 839 N N . ASN A 1 106 ? -13.730 8.917 0.885 1.00 85.81 106 ASN A N 1
ATOM 840 C CA . ASN A 1 106 ? -12.864 10.090 0.980 1.00 85.81 106 ASN A CA 1
ATOM 841 C C . ASN A 1 106 ? -12.844 10.702 2.389 1.00 85.81 106 ASN A C 1
ATOM 843 O O . ASN A 1 106 ? -11.779 11.106 2.860 1.00 85.81 106 ASN A O 1
ATOM 847 N N . ASP A 1 107 ? -13.978 10.712 3.093 1.00 83.50 107 ASP A N 1
ATOM 848 C CA . ASP A 1 107 ? -14.056 11.231 4.465 1.00 83.50 107 ASP A CA 1
ATOM 849 C C . ASP A 1 107 ? -13.279 10.342 5.422 1.00 83.50 107 ASP A C 1
ATOM 851 O O . ASP A 1 107 ? -12.473 10.803 6.235 1.00 83.50 107 ASP A O 1
ATOM 855 N N . PHE A 1 108 ? -13.497 9.036 5.294 1.00 90.69 108 PHE A N 1
ATOM 856 C CA . PHE A 1 108 ? -12.838 8.048 6.127 1.00 90.69 108 PHE A CA 1
ATOM 857 C C . PHE A 1 108 ? -11.343 7.973 5.839 1.00 90.69 108 PHE A C 1
ATOM 859 O O . PHE A 1 108 ? -10.562 7.796 6.766 1.00 90.69 108 PHE A O 1
ATOM 866 N N . ARG A 1 109 ? -10.908 8.220 4.604 1.00 90.81 109 ARG A N 1
ATOM 867 C CA . ARG A 1 109 ? -9.490 8.396 4.272 1.00 90.81 109 ARG A CA 1
ATOM 868 C C . ARG A 1 109 ? -8.854 9.554 5.043 1.00 90.81 109 ARG A C 1
ATOM 870 O O . ARG A 1 109 ? -7.758 9.379 5.568 1.00 90.81 109 ARG A O 1
ATOM 877 N N . SER A 1 110 ? -9.528 10.701 5.172 1.00 87.00 110 SER A N 1
ATOM 878 C CA . SER A 1 110 ? -9.041 11.799 6.026 1.00 87.00 110 SER A CA 1
ATOM 879 C C . SER A 1 110 ? -8.998 11.412 7.506 1.00 87.00 110 SER A C 1
ATOM 881 O O . SER A 1 110 ? -8.031 11.729 8.190 1.00 87.00 110 SER A O 1
ATOM 883 N N . VAL A 1 111 ? -9.995 10.672 8.001 1.00 89.50 111 VAL A N 1
ATOM 884 C CA . VAL A 1 111 ? -9.976 10.142 9.377 1.00 89.50 111 VAL A CA 1
ATOM 885 C C . VAL A 1 111 ? -8.780 9.208 9.591 1.00 89.50 111 VAL A C 1
ATOM 887 O O . VAL A 1 111 ? -8.072 9.340 10.587 1.00 89.50 111 VAL A O 1
ATOM 890 N N . ILE A 1 112 ? -8.505 8.301 8.648 1.00 93.38 112 ILE A N 1
ATOM 891 C CA . ILE A 1 112 ? -7.346 7.399 8.703 1.00 93.38 112 ILE A CA 1
ATOM 892 C C . ILE A 1 112 ? -6.043 8.209 8.707 1.00 93.38 112 ILE A C 1
ATOM 894 O O . ILE A 1 112 ? -5.159 7.901 9.497 1.00 93.38 112 ILE A O 1
ATOM 898 N N . GLN A 1 113 ? -5.919 9.259 7.887 1.00 91.75 113 GLN A N 1
ATOM 899 C CA . GLN A 1 113 ? -4.728 10.121 7.875 1.00 91.75 113 GLN A CA 1
ATOM 900 C C . GLN A 1 113 ? -4.435 10.739 9.247 1.00 91.75 113 GLN A C 1
ATOM 902 O O . GLN A 1 113 ? -3.276 10.772 9.654 1.00 91.75 113 GLN A O 1
ATOM 907 N N . GLU A 1 114 ? -5.457 11.197 9.972 1.00 89.62 114 GLU A N 1
ATOM 908 C CA . GLU A 1 114 ? -5.266 11.714 11.332 1.00 89.62 114 GLU A CA 1
ATOM 909 C C . GLU A 1 114 ? -4.942 10.593 12.331 1.00 89.62 114 GLU A C 1
ATOM 911 O O . GLU A 1 114 ? -4.027 10.729 13.142 1.00 89.62 114 GLU A O 1
ATOM 916 N N . LEU A 1 115 ? -5.597 9.433 12.221 1.00 93.81 115 LEU A N 1
ATOM 917 C CA . LEU A 1 115 ? -5.296 8.270 13.064 1.00 93.81 115 LEU A CA 1
ATOM 918 C C . LEU A 1 115 ? -3.867 7.744 12.870 1.00 93.81 115 LEU A C 1
ATOM 920 O O . LEU A 1 115 ? -3.256 7.296 13.834 1.00 93.81 115 LEU A O 1
ATOM 924 N N . VAL A 1 116 ? -3.312 7.813 11.658 1.00 95.12 116 VAL A N 1
ATOM 925 C CA . VAL A 1 116 ? -1.915 7.435 11.384 1.00 95.12 116 VAL A CA 1
ATOM 926 C C . VAL A 1 116 ? -0.937 8.360 12.108 1.00 95.12 116 VAL A C 1
ATOM 928 O O . VAL A 1 116 ? 0.092 7.889 12.580 1.00 95.12 116 VAL A O 1
ATOM 931 N N . LYS A 1 117 ? -1.241 9.657 12.222 1.00 92.69 117 LYS A N 1
ATOM 932 C CA . LYS A 1 117 ? -0.375 10.613 12.931 1.00 92.69 117 LYS A CA 1
ATOM 933 C C . LYS A 1 117 ? -0.451 10.429 14.443 1.00 92.69 117 LYS A C 1
ATOM 935 O O . LYS A 1 117 ? 0.573 10.429 15.114 1.00 92.69 117 LYS A O 1
ATOM 940 N N . GLU A 1 118 ? -1.664 10.272 14.966 1.00 93.69 118 GLU A N 1
ATOM 941 C CA . GLU A 1 118 ? -1.923 10.333 16.408 1.00 93.69 118 GLU A CA 1
ATOM 942 C C . GLU A 1 118 ? -1.834 8.961 17.086 1.00 93.69 118 GLU A C 1
ATOM 944 O O . GLU A 1 118 ? -1.335 8.836 18.204 1.00 93.69 118 GLU A O 1
ATOM 949 N N . LYS A 1 119 ? -2.344 7.912 16.428 1.00 95.75 119 LYS A N 1
ATOM 950 C CA . LYS A 1 119 ? -2.516 6.561 16.992 1.00 95.75 119 LYS A CA 1
ATOM 951 C C . LYS A 1 119 ? -2.164 5.448 15.985 1.00 95.75 119 LYS A C 1
ATOM 953 O O . LYS A 1 119 ? -2.952 4.510 15.814 1.00 95.75 119 LYS A O 1
ATOM 958 N N . PRO A 1 120 ? -0.972 5.482 15.352 1.00 96.44 120 PRO A N 1
ATOM 959 C CA . PRO A 1 120 ? -0.618 4.568 14.262 1.00 96.44 120 PRO A CA 1
ATOM 960 C C . PRO A 1 120 ? -0.680 3.090 14.657 1.00 96.44 120 PRO A C 1
ATOM 962 O O . PRO A 1 120 ? -1.165 2.272 13.882 1.00 96.44 120 PRO A O 1
ATOM 965 N N . ILE A 1 121 ? -0.225 2.743 15.866 1.00 97.62 121 ILE A N 1
ATOM 966 C CA . ILE A 1 121 ? -0.191 1.352 16.343 1.00 97.62 121 ILE A CA 1
ATOM 967 C C . ILE A 1 121 ? -1.603 0.801 16.570 1.00 97.62 121 ILE A C 1
ATOM 969 O O . ILE A 1 121 ? -1.902 -0.317 16.157 1.00 97.62 121 ILE A O 1
ATOM 973 N N . LEU A 1 122 ? -2.494 1.588 17.188 1.00 97.62 122 LEU A N 1
ATOM 974 C CA . LEU A 1 122 ? -3.883 1.171 17.412 1.00 97.62 122 LEU A CA 1
ATOM 975 C C . LEU A 1 122 ? -4.609 0.946 16.086 1.00 97.62 122 LEU A C 1
ATOM 977 O O . LEU A 1 122 ? -5.275 -0.076 15.913 1.00 97.62 122 LEU A O 1
ATOM 981 N N . LEU A 1 123 ? -4.442 1.877 15.144 1.00 97.44 123 LEU A N 1
ATOM 982 C CA . LEU A 1 123 ? -4.990 1.752 13.800 1.00 97.44 123 LEU A CA 1
ATOM 983 C C . LEU A 1 123 ? -4.451 0.498 13.105 1.00 97.44 123 LEU A C 1
ATOM 985 O O . LEU A 1 123 ? -5.234 -0.324 12.634 1.00 97.44 123 LEU A O 1
ATOM 989 N N . TRP A 1 124 ? -3.128 0.328 13.069 1.00 97.56 124 TRP A N 1
ATOM 990 C CA . TRP A 1 124 ? -2.490 -0.806 12.406 1.00 97.56 124 TRP A CA 1
ATOM 991 C C . TRP A 1 124 ? -2.966 -2.149 12.958 1.00 97.56 124 TRP A C 1
ATOM 993 O O . TRP A 1 124 ? -3.330 -3.033 12.184 1.00 97.56 124 TRP A O 1
ATOM 1003 N N . ASN A 1 125 ? -3.025 -2.299 14.282 1.00 97.62 125 ASN A N 1
ATOM 1004 C CA . ASN A 1 125 ? -3.476 -3.536 14.920 1.00 97.62 125 ASN A CA 1
ATOM 1005 C C . ASN A 1 125 ? -4.907 -3.899 14.513 1.00 97.62 125 ASN A C 1
ATOM 1007 O O . ASN A 1 125 ? -5.194 -5.058 14.217 1.00 97.62 125 ASN A O 1
ATOM 1011 N N . ALA A 1 126 ? -5.801 -2.913 14.450 1.00 97.81 126 ALA A N 1
ATOM 1012 C CA . ALA A 1 126 ? -7.174 -3.151 14.035 1.00 97.81 126 ALA A CA 1
ATOM 1013 C C . ALA A 1 126 ? -7.284 -3.506 12.546 1.00 97.81 126 ALA A C 1
ATOM 1015 O O . ALA A 1 126 ? -7.961 -4.475 12.204 1.00 97.81 126 ALA A O 1
ATOM 1016 N N . LEU A 1 127 ? -6.607 -2.760 11.665 1.00 97.44 127 LEU A N 1
ATOM 1017 C CA . LEU A 1 127 ? -6.676 -2.992 10.219 1.00 97.44 127 LEU A CA 1
ATOM 1018 C C . LEU A 1 127 ? -6.005 -4.307 9.810 1.00 97.44 127 LEU A C 1
ATOM 1020 O O . LEU A 1 127 ? -6.561 -5.045 9.002 1.00 97.44 127 LEU A O 1
ATOM 1024 N N . SER A 1 128 ? -4.845 -4.628 10.387 1.00 97.00 128 SER A N 1
ATOM 1025 C CA . SER A 1 128 ? -4.146 -5.891 10.124 1.00 97.00 128 SER A CA 1
ATOM 1026 C C . SER A 1 128 ? -4.951 -7.092 10.617 1.00 97.00 128 SER A C 1
ATOM 1028 O O . SER A 1 128 ? -5.085 -8.065 9.884 1.00 97.00 128 SER A O 1
ATOM 1030 N N . ASN A 1 129 ? -5.569 -7.014 11.801 1.00 97.56 129 ASN A N 1
ATOM 1031 C CA . ASN A 1 129 ? -6.477 -8.058 12.272 1.00 97.56 129 ASN A CA 1
ATOM 1032 C C . ASN A 1 129 ? -7.714 -8.189 11.370 1.00 97.56 129 ASN A C 1
ATOM 1034 O O . ASN A 1 129 ? -8.109 -9.300 11.028 1.00 97.56 129 ASN A O 1
ATOM 1038 N N . PHE A 1 130 ? -8.306 -7.068 10.948 1.00 97.88 130 PHE A N 1
ATOM 1039 C CA . PHE A 1 130 ? -9.444 -7.075 10.030 1.00 97.88 130 PHE A CA 1
ATOM 1040 C C . PHE A 1 130 ? -9.095 -7.710 8.677 1.00 97.88 130 PHE A C 1
ATOM 1042 O O . PHE A 1 130 ? -9.868 -8.520 8.176 1.00 97.88 130 PHE A O 1
ATOM 1049 N N . PHE A 1 131 ? -7.911 -7.429 8.126 1.00 97.12 131 PHE A N 1
ATOM 1050 C CA . PHE A 1 131 ? -7.419 -8.071 6.903 1.00 97.12 131 PHE A CA 1
ATOM 1051 C C . PHE A 1 131 ? -7.326 -9.601 7.032 1.00 97.12 131 PHE A C 1
ATOM 1053 O O . PHE A 1 131 ? -7.514 -10.319 6.051 1.00 97.12 131 PHE A O 1
ATOM 1060 N N . GLU A 1 132 ? -7.052 -10.129 8.229 1.00 96.50 132 GLU A N 1
ATOM 1061 C CA . GLU A 1 132 ? -6.972 -11.578 8.422 1.00 96.50 132 GLU A CA 1
ATOM 1062 C C . GLU A 1 132 ? -8.323 -12.283 8.383 1.00 96.50 132 GLU A C 1
ATOM 1064 O O . GLU A 1 132 ? -8.397 -13.405 7.880 1.00 96.50 132 GLU A O 1
ATOM 1069 N N . ILE A 1 133 ? -9.361 -11.635 8.912 1.00 97.25 133 ILE A N 1
ATOM 1070 C CA . ILE A 1 133 ? -10.679 -12.243 9.143 1.00 97.25 133 ILE A CA 1
ATOM 1071 C C . ILE A 1 133 ? -11.751 -11.782 8.149 1.00 97.25 133 ILE A C 1
ATOM 1073 O O . ILE A 1 133 ? -12.827 -12.375 8.102 1.00 97.25 133 ILE A O 1
ATOM 1077 N N . GLY A 1 134 ? -11.484 -10.715 7.396 1.00 96.75 134 GLY A N 1
ATOM 1078 C CA . GLY A 1 134 ? -12.422 -10.124 6.452 1.00 96.75 134 GLY A CA 1
ATOM 1079 C C . GLY A 1 134 ? -12.695 -11.019 5.244 1.00 96.75 134 GLY A C 1
ATOM 1080 O O . GLY A 1 134 ? -11.855 -11.797 4.791 1.00 96.75 134 GLY A O 1
ATOM 1081 N N . THR A 1 135 ? -13.890 -10.881 4.685 1.00 97.00 135 THR A N 1
ATOM 1082 C CA . THR A 1 135 ? -14.265 -11.469 3.396 1.00 97.00 135 THR A CA 1
ATOM 1083 C C . THR A 1 135 ? -13.525 -10.783 2.237 1.00 97.00 135 THR A C 1
ATOM 1085 O O . THR A 1 135 ? -13.069 -9.647 2.380 1.00 97.00 135 THR A O 1
ATOM 1088 N N . PRO A 1 136 ? -13.440 -11.400 1.042 1.00 95.19 136 PRO A N 1
ATOM 1089 C CA . PRO A 1 136 ? -12.771 -10.781 -0.106 1.00 95.19 136 PRO A CA 1
ATOM 1090 C C . PRO A 1 136 ? -13.300 -9.386 -0.477 1.00 95.19 136 PRO A C 1
ATOM 1092 O O . PRO A 1 136 ? -12.514 -8.507 -0.816 1.00 95.19 136 PRO A O 1
ATOM 1095 N N . SER A 1 137 ? -14.614 -9.152 -0.376 1.00 94.94 137 SER A N 1
ATOM 1096 C CA . SER A 1 137 ? -15.217 -7.835 -0.634 1.00 94.94 137 SER A CA 1
ATOM 1097 C C . SER A 1 137 ? -14.856 -6.796 0.428 1.00 94.94 137 SER A C 1
ATOM 1099 O O . SER A 1 137 ? -14.623 -5.636 0.107 1.00 94.94 137 SER A O 1
ATOM 1101 N N . GLU A 1 138 ? -14.783 -7.210 1.691 1.00 96.94 138 GLU A N 1
ATOM 1102 C CA . GLU A 1 138 ? -14.389 -6.340 2.802 1.00 96.94 138 GLU A CA 1
ATOM 1103 C C . GLU A 1 138 ? -12.907 -5.958 2.718 1.00 96.94 138 GLU A C 1
ATOM 1105 O O . GLU A 1 138 ? -12.544 -4.801 2.936 1.00 96.94 138 GLU A O 1
ATOM 1110 N N . ILE A 1 139 ? -12.055 -6.919 2.346 1.00 96.12 139 ILE A N 1
ATOM 1111 C CA . ILE A 1 139 ? -10.631 -6.686 2.089 1.00 96.12 139 ILE A CA 1
ATOM 1112 C C . ILE A 1 139 ? -10.459 -5.750 0.895 1.00 96.12 139 ILE A C 1
ATOM 1114 O O . ILE A 1 139 ? -9.663 -4.824 0.981 1.00 96.12 139 ILE A O 1
ATOM 1118 N N . PHE A 1 140 ? -11.233 -5.925 -0.178 1.00 93.81 140 PHE A N 1
ATOM 1119 C CA . PHE A 1 140 ? -11.209 -5.010 -1.319 1.00 93.81 140 PHE A CA 1
ATOM 1120 C C . PHE A 1 140 ? -11.501 -3.560 -0.896 1.00 93.81 140 PHE A C 1
ATOM 1122 O O . PHE A 1 140 ? -10.752 -2.652 -1.248 1.00 93.81 140 PHE A O 1
ATOM 1129 N N . TYR A 1 141 ? -12.529 -3.329 -0.075 1.00 95.25 141 TYR A N 1
ATOM 1130 C CA . TYR A 1 141 ? -12.825 -1.990 0.446 1.00 95.25 141 TYR A CA 1
ATOM 1131 C C . TYR A 1 141 ? -11.738 -1.449 1.380 1.00 95.25 141 TYR A C 1
ATOM 1133 O O . TYR A 1 141 ? -11.430 -0.256 1.338 1.00 95.25 141 TYR A O 1
ATOM 1141 N N . LEU A 1 142 ? -11.112 -2.308 2.189 1.00 96.06 142 LEU A N 1
ATOM 1142 C CA . LEU A 1 142 ? -9.949 -1.916 2.981 1.00 96.06 142 LEU A CA 1
ATOM 1143 C C . LEU A 1 142 ? -8.787 -1.477 2.080 1.00 96.06 142 LEU A C 1
ATOM 1145 O O . LEU A 1 142 ? -8.212 -0.417 2.320 1.00 96.06 142 LEU A O 1
ATOM 1149 N N . GLU A 1 143 ? -8.443 -2.278 1.067 1.00 92.94 143 GLU A N 1
ATOM 1150 C CA . GLU A 1 143 ? -7.379 -1.986 0.100 1.00 92.94 143 GLU A CA 1
ATOM 1151 C C . GLU A 1 143 ? -7.632 -0.661 -0.619 1.00 92.94 143 GLU A C 1
ATOM 1153 O O . GLU A 1 143 ? -6.710 0.147 -0.737 1.00 92.94 143 GLU A O 1
ATOM 1158 N N . GLU A 1 144 ? -8.879 -0.400 -1.015 1.00 90.25 144 GLU A N 1
ATOM 1159 C CA . GLU A 1 144 ? -9.286 0.888 -1.567 1.00 90.25 144 GLU A CA 1
ATOM 1160 C C . GLU A 1 144 ? -9.008 2.011 -0.562 1.00 90.25 144 GLU A C 1
ATOM 1162 O O . GLU A 1 144 ? -8.260 2.926 -0.894 1.00 90.25 144 GLU A O 1
ATOM 1167 N N . LEU A 1 145 ? -9.499 1.939 0.683 1.00 91.75 145 LEU A N 1
ATOM 1168 C CA . LEU A 1 145 ? -9.301 3.001 1.684 1.00 91.75 145 LEU A CA 1
ATOM 1169 C C . LEU A 1 145 ? -7.825 3.301 1.977 1.00 91.75 145 LEU A C 1
ATOM 1171 O O . LEU A 1 145 ? -7.438 4.470 2.035 1.00 91.75 145 LEU A O 1
ATOM 1175 N N . VAL A 1 146 ? -7.001 2.272 2.181 1.00 90.62 146 VAL A N 1
ATOM 1176 C CA . VAL A 1 146 ? -5.595 2.449 2.591 1.00 90.62 146 VAL A CA 1
ATOM 1177 C C . VAL A 1 146 ? -4.656 2.703 1.415 1.00 90.62 146 VAL A C 1
ATOM 1179 O O . VAL A 1 146 ? -3.573 3.273 1.595 1.00 90.62 146 VAL A O 1
ATOM 1182 N N . GLY A 1 147 ? -5.066 2.272 0.222 1.00 81.81 147 GLY A N 1
ATOM 1183 C CA . GLY A 1 147 ? -4.307 2.376 -1.010 1.00 81.81 147 GLY A CA 1
ATOM 1184 C C . GLY A 1 147 ? -4.137 3.814 -1.492 1.00 81.81 147 GLY A C 1
ATOM 1185 O O . GLY A 1 147 ? -4.647 4.780 -0.915 1.00 81.81 147 GLY A O 1
ATOM 1186 N N . HIS A 1 148 ? -3.392 3.965 -2.581 1.00 71.44 148 HIS A N 1
ATOM 1187 C CA . HIS A 1 148 ? -3.157 5.264 -3.202 1.00 71.44 148 HIS A CA 1
ATOM 1188 C C . HIS A 1 148 ? -4.459 5.895 -3.734 1.00 71.44 148 HIS A C 1
ATOM 1190 O O . HIS A 1 148 ? -5.337 5.212 -4.260 1.00 71.44 148 HIS A O 1
ATOM 1196 N N . LEU A 1 149 ? -4.575 7.222 -3.622 1.00 62.34 149 LEU A N 1
ATOM 1197 C CA . LEU A 1 149 ? -5.679 7.979 -4.216 1.00 62.34 149 LEU A CA 1
ATOM 1198 C C . LEU A 1 149 ? -5.505 8.017 -5.740 1.00 62.34 149 LEU A C 1
ATOM 1200 O O . LEU A 1 149 ? -4.598 8.679 -6.239 1.00 62.34 149 LEU A O 1
ATOM 1204 N N . GLN A 1 150 ? -6.380 7.335 -6.479 1.00 56.03 150 GLN A N 1
ATOM 1205 C CA . GLN A 1 150 ? -6.358 7.344 -7.949 1.00 56.03 150 GLN A CA 1
ATOM 1206 C C . GLN A 1 150 ? -6.898 8.655 -8.557 1.00 56.03 150 GLN A C 1
ATOM 1208 O O . GLN A 1 150 ? -6.649 8.930 -9.728 1.00 56.03 150 GLN A O 1
ATOM 1213 N N . TYR A 1 151 ? -7.622 9.472 -7.779 1.00 46.66 151 TYR A N 1
ATOM 1214 C CA . TYR A 1 151 ? -8.532 10.488 -8.331 1.00 46.66 151 TYR A CA 1
ATOM 1215 C C . TYR A 1 151 ? -8.229 11.949 -7.974 1.00 46.66 151 TYR A C 1
ATOM 1217 O O . TYR A 1 151 ? -8.948 12.833 -8.432 1.00 46.66 151 TYR A O 1
ATOM 1225 N N . THR A 1 152 ? -7.179 12.242 -7.203 1.00 38.56 152 THR A N 1
ATOM 1226 C CA . THR A 1 152 ? -6.896 13.619 -6.763 1.00 38.56 152 THR A CA 1
ATOM 1227 C C . THR A 1 152 ? -5.567 14.128 -7.324 1.00 38.56 152 THR A C 1
ATOM 1229 O O . THR A 1 152 ? -4.485 13.729 -6.888 1.00 38.56 152 THR A O 1
ATOM 1232 N N . ASP A 1 153 ? -5.678 15.054 -8.274 1.00 37.75 153 ASP A N 1
ATOM 1233 C CA . ASP A 1 153 ? -4.736 16.161 -8.486 1.00 37.75 153 ASP A CA 1
ATOM 1234 C C . ASP A 1 153 ? -3.366 15.808 -9.083 1.00 37.75 153 ASP A C 1
ATOM 1236 O O . ASP A 1 153 ? -2.365 16.463 -8.796 1.00 37.75 153 ASP A O 1
ATOM 1240 N N . GLY A 1 154 ? -3.284 14.760 -9.909 1.00 40.34 154 GLY A N 1
ATOM 1241 C CA . GLY A 1 154 ? -2.011 14.372 -10.530 1.00 40.34 154 GLY A CA 1
ATOM 1242 C C . GLY A 1 154 ? -0.984 13.826 -9.530 1.00 40.34 154 GLY A C 1
ATOM 1243 O O . GLY A 1 154 ? 0.205 13.730 -9.846 1.00 40.34 154 GLY A O 1
ATOM 1244 N N . LYS A 1 155 ? -1.423 13.439 -8.322 1.00 48.88 155 LYS A N 1
ATOM 1245 C CA . LYS A 1 155 ? -0.595 12.685 -7.377 1.00 48.88 155 LYS A CA 1
ATOM 1246 C C . LYS A 1 155 ? -0.293 11.316 -7.985 1.00 48.88 155 LYS A C 1
ATOM 1248 O O . LYS A 1 155 ? -1.186 10.533 -8.287 1.00 48.88 155 LYS A O 1
ATOM 1253 N N . SER A 1 156 ? 0.992 11.074 -8.215 1.00 58.59 156 SER A N 1
ATOM 1254 C CA . SER A 1 156 ? 1.500 9.889 -8.900 1.00 58.59 156 SER A CA 1
ATOM 1255 C C . SER A 1 156 ? 1.114 8.598 -8.170 1.00 58.59 156 SER A C 1
ATOM 1257 O O . SER A 1 156 ? 1.223 8.527 -6.946 1.00 58.59 156 SER A O 1
ATOM 1259 N N . GLN A 1 157 ? 0.766 7.547 -8.926 1.00 67.56 157 GLN A N 1
ATOM 1260 C CA . GLN A 1 157 ? 0.582 6.159 -8.444 1.00 67.56 157 GLN A CA 1
ATOM 1261 C C . GLN A 1 157 ? 1.792 5.634 -7.641 1.00 67.56 157 GLN A C 1
ATOM 1263 O O . GLN A 1 157 ? 1.705 4.655 -6.898 1.00 67.56 157 GLN A O 1
ATOM 1268 N N . ASN A 1 158 ? 2.926 6.323 -7.769 1.00 80.12 158 ASN A N 1
ATOM 1269 C CA . ASN A 1 158 ? 4.174 6.035 -7.086 1.00 80.12 158 ASN A CA 1
ATOM 1270 C C . ASN A 1 158 ? 4.274 6.605 -5.668 1.00 80.12 158 ASN A C 1
ATOM 1272 O O . ASN A 1 158 ? 5.254 6.324 -4.986 1.00 80.12 158 ASN A O 1
ATOM 1276 N N . ASN A 1 159 ? 3.308 7.402 -5.219 1.00 83.81 159 ASN A N 1
ATOM 1277 C CA . ASN A 1 159 ? 3.341 7.999 -3.889 1.00 83.81 159 ASN A CA 1
ATOM 1278 C C . ASN A 1 159 ? 2.972 6.985 -2.798 1.00 83.81 159 ASN A C 1
ATOM 1280 O O . ASN A 1 159 ? 2.332 5.962 -3.055 1.00 83.81 159 ASN A O 1
ATOM 1284 N N . ALA A 1 160 ? 3.352 7.304 -1.561 1.00 88.19 160 ALA A N 1
ATOM 1285 C CA . ALA A 1 160 ? 2.916 6.563 -0.387 1.00 88.19 160 ALA A CA 1
ATOM 1286 C C . ALA A 1 160 ? 1.380 6.567 -0.264 1.00 88.19 160 ALA A C 1
ATOM 1288 O O . ALA A 1 160 ? 0.716 7.566 -0.549 1.00 88.19 160 ALA A O 1
ATOM 1289 N N . GLY A 1 161 ? 0.829 5.436 0.171 1.00 88.50 161 GLY A N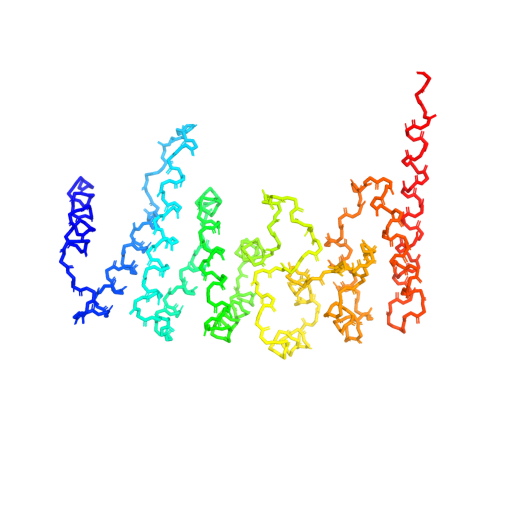 1
ATOM 1290 C CA . GLY A 1 161 ? -0.560 5.315 0.598 1.00 88.50 161 GLY A CA 1
ATOM 1291 C C . GLY A 1 161 ? -0.761 5.876 2.003 1.00 88.50 161 GLY A C 1
ATOM 1292 O O . GLY A 1 161 ? 0.187 6.254 2.693 1.00 88.50 161 GLY A O 1
ATOM 1293 N N . ILE A 1 162 ? -2.018 5.918 2.436 1.00 90.56 162 ILE A N 1
ATOM 1294 C CA . ILE A 1 162 ? -2.421 6.677 3.627 1.00 90.56 162 ILE A CA 1
ATOM 1295 C C . ILE A 1 162 ? -1.805 6.113 4.913 1.00 90.56 162 ILE A C 1
ATOM 1297 O O . ILE A 1 162 ? -1.482 6.876 5.818 1.00 90.56 162 ILE A O 1
ATOM 1301 N N . ILE A 1 163 ? -1.594 4.798 4.979 1.00 93.06 163 ILE A N 1
ATOM 1302 C CA . ILE A 1 163 ? -1.096 4.124 6.186 1.00 93.06 163 ILE A CA 1
ATOM 1303 C C . ILE A 1 163 ? 0.432 3.981 6.251 1.00 93.06 163 ILE A C 1
ATOM 1305 O O . ILE A 1 163 ? 0.945 3.387 7.193 1.00 93.06 163 ILE A O 1
ATOM 1309 N N . PHE A 1 164 ? 1.184 4.552 5.302 1.00 92.12 164 PHE A N 1
ATOM 1310 C CA . PHE A 1 164 ? 2.651 4.452 5.286 1.00 92.12 164 PHE A CA 1
ATOM 1311 C C . PHE A 1 164 ? 3.339 5.115 6.500 1.00 92.12 164 PHE A C 1
ATOM 1313 O O . PHE A 1 164 ? 4.492 4.811 6.787 1.00 92.12 164 PHE A O 1
ATOM 1320 N N . GLY A 1 165 ? 2.638 5.980 7.244 1.00 91.12 165 GLY A N 1
ATOM 1321 C CA . GLY A 1 165 ? 3.144 6.588 8.483 1.00 91.12 165 GLY A CA 1
ATOM 1322 C C . GLY A 1 165 ? 3.149 5.664 9.711 1.00 91.12 165 GLY A C 1
ATOM 1323 O O . GLY A 1 165 ? 3.658 6.055 10.758 1.00 91.12 165 GLY A O 1
ATOM 1324 N N . VAL A 1 166 ? 2.600 4.450 9.609 1.00 94.94 166 VAL A N 1
ATOM 1325 C CA . VAL A 1 166 ? 2.727 3.431 10.663 1.00 94.94 166 VAL A CA 1
ATOM 1326 C C . VAL A 1 166 ? 4.201 3.000 10.785 1.00 94.94 166 VAL A C 1
ATOM 1328 O O . VAL A 1 166 ? 4.868 2.869 9.756 1.00 94.94 166 VAL A O 1
ATOM 1331 N N . PRO A 1 167 ? 4.735 2.757 12.001 1.00 95.31 167 PRO A N 1
ATOM 1332 C CA . PRO A 1 167 ? 6.117 2.319 12.171 1.00 95.31 167 PRO A CA 1
ATOM 1333 C C . PRO A 1 167 ? 6.469 1.082 11.339 1.00 95.31 167 PRO A C 1
ATOM 1335 O O . PRO A 1 167 ? 5.775 0.066 11.381 1.00 95.31 167 PRO A O 1
ATOM 1338 N N . GLU A 1 168 ? 7.588 1.173 10.613 1.00 93.00 168 GLU A N 1
ATOM 1339 C CA . GLU A 1 168 ? 8.028 0.171 9.631 1.00 93.00 168 GLU A CA 1
ATOM 1340 C C . GLU A 1 168 ? 8.144 -1.240 10.220 1.00 93.00 168 GLU A C 1
ATOM 1342 O O . GLU A 1 168 ? 7.793 -2.236 9.586 1.00 93.00 168 GLU A O 1
ATOM 1347 N N . THR A 1 169 ? 8.561 -1.325 11.481 1.00 94.69 169 THR A N 1
ATOM 1348 C CA . THR A 1 169 ? 8.695 -2.582 12.218 1.00 94.69 169 THR A CA 1
ATOM 1349 C C . THR A 1 169 ? 7.390 -3.367 12.304 1.00 94.69 169 THR A C 1
ATOM 1351 O O . THR A 1 169 ? 7.424 -4.595 12.234 1.00 94.69 169 THR A O 1
ATOM 1354 N N . GLU A 1 170 ? 6.244 -2.695 12.421 1.00 95.44 170 GLU A N 1
ATOM 1355 C 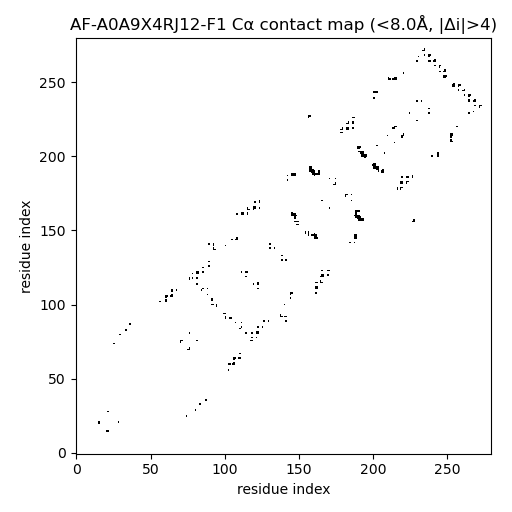CA . GLU A 1 170 ? 4.955 -3.355 12.638 1.00 95.44 170 GLU A CA 1
ATOM 1356 C C . GLU A 1 170 ? 4.512 -4.146 11.413 1.00 95.44 170 GLU A C 1
ATOM 1358 O O . GLU A 1 170 ? 4.245 -5.351 11.488 1.00 95.44 170 GLU A O 1
ATOM 1363 N N . TYR A 1 171 ? 4.470 -3.486 10.257 1.00 92.62 171 TYR A N 1
ATOM 1364 C CA . TYR A 1 171 ? 3.955 -4.112 9.050 1.00 92.62 171 TYR A CA 1
ATOM 1365 C C . TYR A 1 171 ? 4.965 -5.071 8.402 1.00 92.62 171 TYR A C 1
ATOM 1367 O O . TYR A 1 171 ? 4.547 -6.061 7.801 1.00 92.62 171 TYR A O 1
ATOM 1375 N N . ILE A 1 172 ? 6.279 -4.872 8.599 1.00 94.44 172 ILE A N 1
ATOM 1376 C CA . ILE A 1 172 ? 7.307 -5.829 8.155 1.00 94.44 172 ILE A CA 1
ATOM 1377 C C . ILE A 1 172 ? 7.208 -7.121 8.967 1.00 94.44 172 ILE A C 1
ATOM 1379 O O . ILE A 1 172 ? 7.144 -8.207 8.390 1.00 94.44 172 ILE A O 1
ATOM 1383 N N . ASN A 1 173 ? 7.142 -7.028 10.300 1.00 95.69 173 ASN A N 1
ATOM 1384 C CA . ASN A 1 173 ? 7.011 -8.206 11.162 1.00 95.69 173 ASN A CA 1
ATOM 1385 C C . ASN A 1 173 ? 5.698 -8.948 10.915 1.00 95.69 173 ASN A C 1
ATOM 1387 O O . ASN A 1 173 ? 5.655 -10.177 10.976 1.00 95.69 173 ASN A O 1
ATOM 1391 N N . TRP A 1 174 ? 4.624 -8.216 10.620 1.00 96.12 174 TRP A N 1
ATOM 1392 C CA . TRP A 1 174 ? 3.363 -8.810 10.205 1.00 96.12 174 TRP A CA 1
ATOM 1393 C C . TRP A 1 174 ? 3.507 -9.559 8.874 1.00 96.12 174 TRP A C 1
ATOM 1395 O O . TRP A 1 174 ? 3.166 -10.741 8.819 1.00 96.12 174 TRP A O 1
ATOM 1405 N N . ALA A 1 175 ? 4.079 -8.947 7.834 1.00 95.94 175 ALA A N 1
ATOM 1406 C CA . ALA A 1 175 ? 4.253 -9.605 6.538 1.00 95.94 175 ALA A CA 1
ATOM 1407 C C . ALA A 1 175 ? 5.161 -10.840 6.602 1.00 95.94 175 ALA A C 1
ATOM 1409 O O . ALA A 1 175 ? 4.849 -11.846 5.974 1.00 95.94 175 ALA A O 1
ATOM 1410 N N . LYS A 1 176 ? 6.214 -10.831 7.431 1.00 96.00 176 LYS A N 1
ATOM 1411 C CA . LYS A 1 176 ? 7.120 -11.982 7.610 1.00 96.00 176 LYS A CA 1
ATOM 1412 C C . LYS A 1 176 ? 6.425 -13.275 8.039 1.00 96.00 176 LYS A C 1
ATOM 1414 O O . LYS A 1 176 ? 6.917 -14.349 7.714 1.00 96.00 176 LYS A O 1
ATOM 1419 N N . LYS A 1 177 ? 5.307 -13.199 8.769 1.00 96.69 177 LYS A N 1
ATOM 1420 C CA . LYS A 1 177 ? 4.611 -14.407 9.249 1.00 96.69 177 LYS A CA 1
ATOM 1421 C C . LYS A 1 177 ? 3.778 -15.094 8.157 1.00 96.69 177 LYS A C 1
ATOM 1423 O O . LYS A 1 177 ? 3.522 -16.282 8.286 1.00 96.69 177 LYS A O 1
ATOM 1428 N N . ASP A 1 178 ? 3.341 -14.363 7.129 1.00 96.06 178 ASP A N 1
ATOM 1429 C CA . ASP A 1 178 ? 2.659 -14.930 5.953 1.00 96.06 178 ASP A CA 1
ATOM 1430 C C . ASP A 1 178 ? 2.928 -14.061 4.708 1.00 96.06 178 ASP A C 1
ATOM 1432 O O . ASP A 1 178 ? 2.081 -13.257 4.300 1.00 96.06 178 ASP A O 1
ATOM 1436 N N . PRO A 1 179 ? 4.131 -14.174 4.114 1.00 94.06 179 PRO A N 1
ATOM 1437 C CA . PRO A 1 179 ? 4.549 -13.296 3.026 1.00 94.06 179 PRO A CA 1
ATOM 1438 C C . PRO A 1 179 ? 3.632 -13.383 1.800 1.00 94.06 179 PRO A C 1
ATOM 1440 O O . PRO A 1 179 ? 3.302 -12.361 1.200 1.00 94.06 179 PRO A O 1
ATOM 1443 N N . LYS A 1 180 ? 3.154 -14.588 1.475 1.00 91.00 180 LYS A N 1
ATOM 1444 C CA . LYS A 1 180 ? 2.348 -14.849 0.275 1.00 91.00 180 LYS A CA 1
ATOM 1445 C C . LYS A 1 180 ? 1.050 -14.053 0.268 1.00 91.00 180 LYS A C 1
ATOM 1447 O O . LYS A 1 180 ? 0.688 -13.446 -0.734 1.00 91.00 180 LYS A O 1
ATOM 1452 N N . LYS A 1 181 ? 0.357 -14.025 1.407 1.00 91.19 181 LYS A N 1
ATOM 1453 C CA . LYS A 1 181 ? -0.908 -13.297 1.552 1.00 91.19 181 LYS A CA 1
ATOM 1454 C C . LYS A 1 181 ? -0.688 -11.798 1.768 1.00 91.19 181 LYS A C 1
ATOM 1456 O O . LYS A 1 181 ? -1.447 -10.975 1.261 1.00 91.19 181 LYS A O 1
ATOM 1461 N N . ARG A 1 182 ? 0.327 -11.430 2.554 1.00 95.19 182 ARG A N 1
ATOM 1462 C CA . ARG A 1 182 ? 0.439 -10.088 3.154 1.00 95.19 182 ARG A CA 1
ATOM 1463 C C . ARG A 1 182 ? 1.234 -9.090 2.327 1.00 95.19 182 ARG A C 1
ATOM 1465 O O . ARG A 1 182 ? 0.997 -7.888 2.445 1.00 95.19 182 ARG A O 1
ATOM 1472 N N . LEU A 1 183 ? 2.153 -9.550 1.478 1.00 93.62 183 LEU A N 1
ATOM 1473 C CA . LEU A 1 183 ? 3.007 -8.645 0.703 1.00 93.62 183 LEU A CA 1
ATOM 1474 C C . LEU A 1 183 ? 2.229 -7.848 -0.335 1.00 93.62 183 LEU A C 1
ATOM 1476 O O . LEU A 1 183 ? 2.517 -6.667 -0.519 1.00 93.62 183 LEU A O 1
ATOM 1480 N N . ARG A 1 184 ? 1.172 -8.429 -0.911 1.00 91.62 184 ARG A N 1
ATOM 1481 C CA . ARG A 1 184 ? 0.242 -7.687 -1.767 1.00 91.62 184 ARG A CA 1
ATOM 1482 C C . ARG A 1 184 ? -0.346 -6.469 -1.054 1.00 91.62 184 ARG A C 1
ATOM 1484 O O . ARG A 1 184 ? -0.356 -5.378 -1.617 1.00 91.62 184 ARG A O 1
ATOM 1491 N N . PHE A 1 185 ? -0.769 -6.638 0.197 1.00 92.00 185 PHE A N 1
ATOM 1492 C CA . PHE A 1 185 ? -1.327 -5.546 0.989 1.00 92.00 185 PHE A CA 1
ATOM 1493 C C . PHE A 1 185 ? -0.285 -4.463 1.299 1.00 92.00 185 PHE A C 1
ATOM 1495 O O . PHE A 1 185 ? -0.579 -3.278 1.144 1.00 92.00 185 PHE A O 1
ATOM 1502 N N . LEU A 1 186 ? 0.950 -4.837 1.667 1.00 92.25 186 LEU A N 1
ATOM 1503 C CA . LEU A 1 186 ? 2.037 -3.862 1.864 1.00 92.25 186 LEU A CA 1
ATOM 1504 C C . LEU A 1 186 ? 2.307 -3.058 0.594 1.00 92.25 186 LEU A C 1
ATOM 1506 O O . LEU A 1 186 ? 2.373 -1.823 0.613 1.00 92.25 186 LEU A O 1
ATOM 1510 N N . CYS A 1 187 ? 2.383 -3.759 -0.534 1.00 90.94 187 CYS A N 1
ATOM 1511 C CA . CYS A 1 187 ? 2.554 -3.143 -1.832 1.00 90.94 187 CYS A CA 1
ATOM 1512 C C . CYS A 1 187 ? 1.418 -2.188 -2.192 1.00 90.94 187 CYS A C 1
ATOM 1514 O O . CYS A 1 187 ? 1.639 -1.430 -3.115 1.00 90.94 187 CYS A O 1
ATOM 1516 N N . ASN A 1 188 ? 0.275 -2.112 -1.493 1.00 88.50 188 ASN A N 1
ATOM 1517 C CA . ASN A 1 188 ? -0.792 -1.135 -1.775 1.00 88.50 188 ASN A CA 1
ATOM 1518 C C . ASN A 1 188 ? -0.550 0.259 -1.185 1.00 88.50 188 ASN A C 1
ATOM 1520 O O . ASN A 1 188 ? -1.074 1.244 -1.711 1.00 88.50 188 ASN A O 1
ATOM 1524 N N . PHE A 1 189 ? 0.316 0.402 -0.176 1.00 90.88 189 PHE A N 1
ATOM 1525 C CA . PHE A 1 189 ? 0.593 1.704 0.450 1.00 90.88 189 PHE A CA 1
ATOM 1526 C C . PHE A 1 189 ? 2.073 2.107 0.495 1.00 90.88 189 PHE A C 1
ATOM 1528 O O . PHE A 1 189 ? 2.371 3.245 0.846 1.00 90.88 189 PHE A O 1
ATOM 1535 N N . TYR A 1 190 ? 3.005 1.257 0.073 1.00 91.94 190 TYR A N 1
ATOM 1536 C CA . TYR A 1 190 ? 4.409 1.659 -0.038 1.00 91.94 190 TYR A CA 1
ATOM 1537 C C . TYR A 1 190 ? 4.665 2.704 -1.143 1.00 91.94 190 TYR A C 1
ATOM 1539 O O . TYR A 1 190 ? 4.166 2.547 -2.257 1.00 91.94 190 TYR A O 1
ATOM 1547 N N . PRO A 1 191 ? 5.457 3.761 -0.889 1.00 91.94 191 PRO A N 1
ATOM 1548 C CA . PRO A 1 191 ? 5.931 4.642 -1.950 1.00 91.94 191 PRO A CA 1
ATOM 1549 C C . PRO A 1 191 ? 6.864 3.876 -2.890 1.00 91.94 191 PRO A C 1
ATOM 1551 O O . PRO A 1 191 ? 7.698 3.090 -2.446 1.00 91.94 191 PRO A O 1
ATOM 1554 N N . ILE A 1 192 ? 6.733 4.127 -4.188 1.00 92.38 192 ILE A N 1
ATOM 1555 C CA . ILE A 1 192 ? 7.467 3.429 -5.244 1.00 92.38 192 ILE A CA 1
ATOM 1556 C C . ILE A 1 192 ? 8.637 4.264 -5.736 1.00 92.38 192 ILE A C 1
ATOM 1558 O O . ILE A 1 192 ? 9.763 3.772 -5.794 1.00 92.38 192 ILE A O 1
ATOM 1562 N N . LEU A 1 193 ? 8.374 5.526 -6.077 1.00 91.50 193 LEU A N 1
ATOM 1563 C CA . LEU A 1 193 ? 9.372 6.448 -6.605 1.00 91.50 193 LEU A CA 1
ATOM 1564 C C . LEU A 1 193 ? 9.423 7.714 -5.763 1.00 91.50 193 LEU A C 1
ATOM 1566 O O . LEU A 1 193 ? 8.413 8.158 -5.219 1.00 91.50 193 LEU A O 1
ATOM 1570 N N . GLU A 1 194 ? 10.589 8.334 -5.752 1.00 90.69 194 GLU A N 1
ATOM 1571 C CA . GLU A 1 194 ? 10.787 9.707 -5.310 1.00 90.69 194 GLU A CA 1
ATOM 1572 C C . GLU A 1 194 ? 11.475 10.515 -6.413 1.00 90.69 194 GLU A C 1
ATOM 1574 O O . GLU A 1 194 ? 12.118 9.955 -7.308 1.00 90.69 194 GLU A O 1
ATOM 1579 N N . LYS A 1 195 ? 11.321 11.840 -6.364 1.00 89.00 195 LYS A N 1
ATOM 1580 C CA . LYS A 1 195 ? 12.045 12.756 -7.246 1.00 89.00 195 LYS A CA 1
ATOM 1581 C C . LYS A 1 195 ? 13.274 13.282 -6.518 1.00 89.00 195 LYS A C 1
ATOM 1583 O O . LYS A 1 195 ? 13.151 13.764 -5.397 1.00 89.00 195 LYS A O 1
ATOM 1588 N N . LYS A 1 196 ? 14.430 13.218 -7.173 1.00 86.81 196 LYS A N 1
ATOM 1589 C CA . LYS A 1 196 ? 15.646 13.913 -6.740 1.00 86.81 196 LYS A CA 1
ATOM 1590 C C . LYS A 1 196 ? 15.509 15.420 -6.942 1.00 86.81 196 LYS A C 1
ATOM 1592 O O . LYS A 1 196 ? 14.696 15.866 -7.752 1.00 86.81 196 LYS A O 1
ATOM 1597 N N . ASP A 1 197 ? 16.407 16.181 -6.321 1.00 83.50 197 ASP A N 1
ATOM 1598 C CA . ASP A 1 197 ? 16.554 17.625 -6.556 1.00 83.50 197 ASP A CA 1
ATOM 1599 C C . ASP A 1 197 ? 16.842 17.956 -8.031 1.00 83.50 197 ASP A C 1
ATOM 1601 O O . ASP A 1 197 ? 16.430 18.998 -8.532 1.00 83.50 197 ASP A O 1
ATOM 1605 N N . SER A 1 198 ? 17.484 17.034 -8.761 1.00 84.19 198 SER A N 1
ATOM 1606 C CA . SER A 1 198 ? 17.705 17.136 -10.211 1.00 84.19 198 SER A CA 1
ATOM 1607 C C . SER A 1 198 ? 16.431 16.973 -11.053 1.00 84.19 198 SER A C 1
ATOM 1609 O O . SER A 1 198 ? 16.476 17.129 -12.270 1.00 84.19 198 SER A O 1
ATOM 1611 N N . GLY A 1 199 ? 15.300 16.617 -10.438 1.00 83.06 199 GLY A N 1
ATOM 1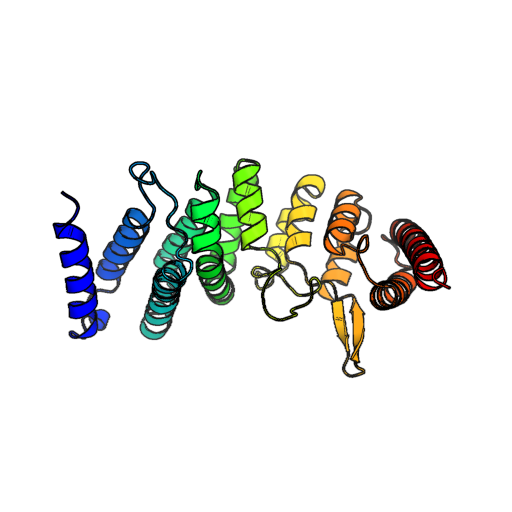612 C CA . GLY A 1 199 ? 14.045 16.289 -11.115 1.00 83.06 199 GLY A CA 1
ATOM 1613 C C . GLY A 1 199 ? 13.960 14.848 -11.629 1.00 83.06 199 GLY A C 1
ATOM 1614 O O . GLY A 1 199 ? 12.882 14.414 -12.044 1.00 83.06 199 GLY A O 1
ATOM 1615 N N . GLU A 1 200 ? 15.052 14.081 -11.566 1.00 86.75 200 GLU A N 1
ATOM 1616 C CA . GLU A 1 200 ? 15.078 12.671 -11.960 1.00 86.75 200 GLU A CA 1
ATOM 1617 C C . GLU A 1 200 ? 14.311 11.791 -10.968 1.00 86.75 200 GLU A C 1
ATOM 1619 O O . GLU A 1 200 ? 14.369 11.988 -9.753 1.00 86.75 200 GLU A O 1
ATOM 1624 N N . SER A 1 201 ? 13.613 10.778 -11.484 1.00 90.62 201 SER A N 1
ATOM 1625 C CA . SER A 1 201 ? 12.955 9.775 -10.642 1.00 90.62 201 SER A CA 1
ATOM 1626 C C . SER A 1 201 ? 13.948 8.701 -10.202 1.00 90.62 201 SER A C 1
ATOM 1628 O O . SER A 1 201 ? 14.759 8.237 -11.003 1.00 90.62 201 SER A O 1
ATOM 1630 N N . GLN A 1 202 ? 13.844 8.257 -8.952 1.00 93.62 202 GLN A N 1
ATOM 1631 C CA . GLN A 1 202 ? 14.546 7.083 -8.434 1.00 93.62 202 GLN A CA 1
ATOM 1632 C C . GLN A 1 202 ? 13.609 6.202 -7.608 1.00 93.62 202 GLN A C 1
ATOM 1634 O O . GLN A 1 202 ? 12.549 6.653 -7.174 1.00 93.62 202 GLN A O 1
ATOM 1639 N N . TRP A 1 203 ? 14.000 4.946 -7.388 1.00 95.00 203 TRP A N 1
ATOM 1640 C CA . TRP A 1 203 ? 13.298 4.065 -6.457 1.00 95.00 203 TRP A CA 1
ATOM 1641 C C . TRP A 1 203 ? 13.296 4.671 -5.056 1.00 95.00 203 TRP A C 1
ATOM 1643 O O . TRP A 1 203 ? 14.341 5.086 -4.558 1.00 95.00 203 TRP A O 1
ATOM 1653 N N . HIS A 1 204 ? 12.131 4.696 -4.415 1.00 94.94 204 HIS A N 1
ATOM 1654 C CA . HIS A 1 204 ? 12.013 5.230 -3.066 1.00 94.94 204 HIS A CA 1
ATOM 1655 C C . HIS A 1 204 ? 12.821 4.358 -2.076 1.00 94.94 204 HIS A C 1
ATOM 1657 O O . HIS A 1 204 ? 12.688 3.129 -2.113 1.00 94.94 204 HIS A O 1
ATOM 1663 N N . PRO A 1 205 ? 13.607 4.930 -1.140 1.00 94.56 205 PRO A N 1
ATOM 1664 C CA . PRO A 1 205 ? 14.439 4.174 -0.199 1.00 94.56 205 PRO A CA 1
ATOM 1665 C C . PRO A 1 205 ? 13.669 3.124 0.610 1.00 94.56 205 PRO A C 1
ATOM 1667 O O . PRO A 1 205 ? 14.162 2.020 0.831 1.00 94.56 205 PRO A O 1
ATOM 1670 N N . ALA A 1 206 ? 12.433 3.432 1.010 1.00 94.00 206 ALA A N 1
ATOM 1671 C CA . ALA A 1 206 ? 11.558 2.466 1.681 1.00 94.00 206 ALA A CA 1
ATOM 1672 C C . ALA A 1 206 ? 11.220 1.246 0.805 1.00 94.00 206 ALA A C 1
ATOM 1674 O O . ALA A 1 206 ? 11.236 0.121 1.299 1.00 94.00 206 ALA A O 1
ATOM 1675 N N . LEU A 1 207 ? 10.979 1.437 -0.499 1.00 95.31 207 LEU A N 1
ATOM 1676 C CA . LEU A 1 207 ? 10.795 0.314 -1.418 1.00 95.31 207 LEU A CA 1
ATOM 1677 C C . LEU A 1 207 ? 12.091 -0.484 -1.565 1.00 95.31 207 LEU A C 1
ATOM 1679 O O . LEU A 1 207 ? 12.040 -1.709 -1.578 1.00 95.31 207 LEU A O 1
ATOM 1683 N N . VAL A 1 208 ? 13.252 0.177 -1.629 1.00 95.44 208 VAL A N 1
ATOM 1684 C CA . VAL A 1 208 ? 14.557 -0.509 -1.688 1.00 95.44 208 VAL A CA 1
ATOM 1685 C C . VAL A 1 208 ? 14.753 -1.410 -0.464 1.00 95.44 208 VAL A C 1
ATOM 1687 O O . VAL A 1 208 ? 15.137 -2.567 -0.616 1.00 95.44 208 VAL A O 1
ATOM 1690 N N . LYS A 1 209 ? 14.431 -0.933 0.746 1.00 94.25 209 LYS A N 1
ATOM 1691 C CA . LYS A 1 209 ? 14.456 -1.765 1.962 1.00 94.25 209 LYS A CA 1
ATOM 1692 C C . LYS A 1 209 ? 13.509 -2.960 1.860 1.00 94.25 209 LYS A C 1
ATOM 1694 O O . LYS A 1 209 ? 13.930 -4.085 2.110 1.00 94.25 209 LYS A O 1
ATOM 1699 N N . LEU A 1 210 ? 12.261 -2.725 1.450 1.00 94.56 210 LEU A N 1
ATOM 1700 C CA . LEU A 1 210 ? 11.260 -3.784 1.292 1.00 94.56 210 LEU A CA 1
ATOM 1701 C C . LEU A 1 210 ? 11.709 -4.837 0.266 1.00 94.56 210 LEU A C 1
ATOM 1703 O O . LEU A 1 210 ? 11.534 -6.032 0.474 1.00 94.56 210 LEU A O 1
ATOM 1707 N N . THR A 1 211 ? 12.364 -4.389 -0.799 1.00 95.50 211 THR A N 1
ATOM 1708 C CA . THR A 1 211 ? 12.925 -5.223 -1.866 1.00 95.50 211 THR A CA 1
ATOM 1709 C C . THR A 1 211 ? 14.129 -6.040 -1.388 1.00 95.50 211 THR A C 1
ATOM 1711 O O . THR A 1 211 ? 14.289 -7.200 -1.763 1.00 95.50 211 THR A O 1
ATOM 1714 N N . ASN A 1 212 ? 14.978 -5.477 -0.526 1.00 95.38 212 ASN A N 1
ATOM 1715 C CA . ASN A 1 212 ? 16.059 -6.228 0.115 1.00 95.38 212 ASN A CA 1
ATOM 1716 C C . ASN A 1 212 ? 15.521 -7.328 1.037 1.00 95.38 212 ASN A C 1
ATOM 1718 O O . ASN A 1 212 ? 16.123 -8.397 1.133 1.00 95.38 212 ASN A O 1
ATOM 1722 N N . GLU A 1 213 ? 14.389 -7.084 1.691 1.00 95.69 213 GLU A N 1
ATOM 1723 C CA . GLU A 1 213 ? 13.746 -8.071 2.551 1.00 95.69 213 GLU A CA 1
ATOM 1724 C C . GLU A 1 213 ? 13.062 -9.168 1.717 1.00 95.69 213 GLU A C 1
ATOM 1726 O O . GLU A 1 213 ? 13.424 -10.337 1.842 1.00 95.69 213 GLU A O 1
ATOM 1731 N N . PHE A 1 214 ? 12.153 -8.800 0.809 1.00 96.62 214 PHE A N 1
ATOM 1732 C CA . PHE A 1 214 ? 11.210 -9.725 0.165 1.00 96.62 214 PHE A CA 1
ATOM 1733 C C . PHE A 1 214 ? 11.405 -9.925 -1.342 1.00 96.62 214 PHE A C 1
ATOM 1735 O O . PHE A 1 214 ? 10.599 -10.599 -1.970 1.00 96.62 214 PHE A O 1
ATOM 1742 N N . GLY A 1 215 ? 12.455 -9.368 -1.945 1.00 95.38 215 GLY A N 1
ATOM 1743 C CA . GLY A 1 215 ? 12.603 -9.343 -3.404 1.00 95.38 215 GLY A CA 1
ATOM 1744 C C . GLY A 1 215 ? 12.705 -10.705 -4.099 1.00 95.38 215 GLY A C 1
ATOM 1745 O O . GLY A 1 215 ? 12.509 -10.796 -5.300 1.00 95.38 215 GLY A O 1
ATOM 1746 N N . GLU A 1 216 ? 13.002 -11.771 -3.358 1.00 94.75 216 GLU A N 1
ATOM 1747 C CA . GLU A 1 216 ? 13.048 -13.139 -3.896 1.00 94.75 216 GLU A CA 1
ATOM 1748 C C . GLU A 1 216 ? 11.679 -13.837 -3.897 1.00 94.75 216 GLU A C 1
A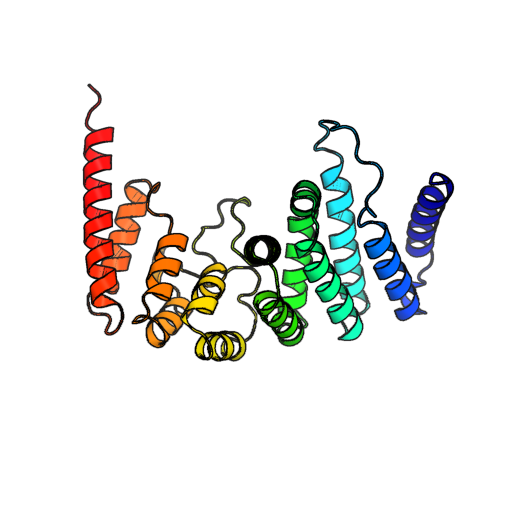TOM 1750 O O . GLU A 1 216 ? 11.555 -14.955 -4.390 1.00 94.75 216 GLU A O 1
ATOM 1755 N N . ILE A 1 217 ? 10.659 -13.194 -3.324 1.00 95.94 217 ILE A N 1
ATOM 1756 C CA . ILE A 1 217 ? 9.305 -13.729 -3.211 1.00 95.94 217 ILE A CA 1
ATOM 1757 C C . ILE A 1 217 ? 8.513 -13.318 -4.453 1.00 95.94 217 ILE A C 1
ATOM 1759 O O . ILE A 1 217 ? 8.386 -12.132 -4.762 1.00 95.94 217 ILE A O 1
ATOM 1763 N N . GLU A 1 218 ? 7.963 -14.303 -5.157 1.00 94.56 218 GLU A N 1
ATOM 1764 C CA . GLU A 1 218 ? 7.198 -14.099 -6.390 1.00 94.56 218 GLU A CA 1
ATOM 1765 C C . GLU A 1 218 ? 5.972 -13.210 -6.145 1.00 94.56 218 GLU A C 1
ATOM 1767 O O . GLU A 1 218 ? 5.783 -12.213 -6.835 1.00 94.56 218 GLU A O 1
ATOM 1772 N N . GLU A 1 219 ? 5.223 -13.456 -5.064 1.00 94.12 219 GLU A N 1
ATOM 1773 C CA . GLU A 1 219 ? 4.031 -12.674 -4.723 1.00 94.12 219 GLU A CA 1
ATOM 1774 C C . GLU A 1 219 ? 4.341 -11.188 -4.446 1.00 94.12 219 GLU A C 1
ATOM 1776 O O . GLU A 1 219 ? 3.486 -10.322 -4.642 1.00 94.12 219 GLU A O 1
ATOM 1781 N N . PHE A 1 220 ? 5.567 -10.865 -4.010 1.00 95.69 220 PHE A N 1
ATOM 1782 C CA . PHE A 1 220 ? 6.022 -9.476 -3.890 1.00 95.69 220 PHE A CA 1
ATOM 1783 C C . PHE A 1 220 ? 6.243 -8.838 -5.259 1.00 95.69 220 PHE A C 1
ATOM 1785 O O . PHE A 1 220 ? 5.784 -7.719 -5.498 1.00 95.69 220 PHE A O 1
ATOM 1792 N N . CYS A 1 221 ? 6.944 -9.549 -6.142 1.00 95.44 221 CYS A N 1
ATOM 1793 C CA . CYS A 1 221 ? 7.223 -9.108 -7.501 1.00 95.44 221 CYS A CA 1
ATOM 1794 C C . CYS A 1 221 ? 5.927 -8.863 -8.285 1.00 95.44 221 CYS A C 1
ATOM 1796 O O . CYS A 1 221 ? 5.771 -7.797 -8.883 1.00 95.44 221 CYS A O 1
ATOM 1798 N N . ASP A 1 222 ? 4.970 -9.786 -8.192 1.00 93.69 222 ASP A N 1
ATOM 1799 C CA . ASP A 1 222 ? 3.651 -9.679 -8.823 1.00 93.69 222 ASP A CA 1
ATOM 1800 C C . ASP A 1 222 ? 2.863 -8.480 -8.290 1.00 93.69 222 ASP A C 1
ATOM 1802 O O . ASP A 1 222 ? 2.280 -7.697 -9.046 1.00 93.69 222 ASP A O 1
ATOM 1806 N N . ALA A 1 223 ? 2.864 -8.294 -6.967 1.00 92.50 223 ALA A N 1
ATOM 1807 C CA . ALA A 1 223 ? 2.194 -7.161 -6.345 1.00 92.50 223 ALA A CA 1
ATOM 1808 C C . ALA A 1 223 ? 2.828 -5.823 -6.752 1.00 92.50 223 ALA A C 1
ATOM 1810 O O . ALA A 1 223 ? 2.112 -4.847 -7.003 1.00 92.50 223 ALA A O 1
ATOM 1811 N N . LEU A 1 224 ? 4.160 -5.772 -6.846 1.00 93.69 224 LEU A N 1
ATOM 1812 C CA . LEU A 1 224 ? 4.882 -4.594 -7.307 1.00 93.69 224 LEU A CA 1
ATOM 1813 C C . LEU A 1 224 ? 4.559 -4.299 -8.776 1.00 93.69 224 LEU A C 1
ATOM 1815 O O . LEU A 1 224 ? 4.201 -3.166 -9.092 1.00 93.69 224 LEU A O 1
ATOM 1819 N N . GLU A 1 225 ? 4.609 -5.293 -9.664 1.00 92.38 225 GLU A N 1
ATOM 1820 C CA . GLU A 1 225 ? 4.247 -5.134 -11.078 1.00 92.38 225 GLU A CA 1
ATOM 1821 C C . GLU A 1 225 ? 2.811 -4.619 -11.243 1.00 92.38 225 GLU A C 1
ATOM 1823 O O . GLU A 1 225 ? 2.583 -3.622 -11.941 1.00 92.38 225 GLU A O 1
ATOM 1828 N N . SER A 1 226 ? 1.856 -5.235 -10.539 1.00 88.88 226 SER A N 1
ATOM 1829 C CA . SER A 1 226 ? 0.453 -4.811 -10.529 1.00 88.88 226 SER A CA 1
ATOM 1830 C C . SER A 1 226 ? 0.310 -3.350 -10.104 1.00 88.88 226 SER A C 1
ATOM 1832 O O . SER A 1 226 ? -0.479 -2.600 -10.685 1.00 88.88 226 SER A O 1
ATOM 1834 N N . ARG A 1 227 ? 1.103 -2.904 -9.124 1.00 87.38 227 ARG A N 1
ATOM 1835 C CA . ARG A 1 227 ? 1.100 -1.508 -8.680 1.00 87.38 227 ARG A CA 1
ATOM 1836 C C . ARG A 1 227 ? 1.678 -0.538 -9.709 1.00 87.38 227 ARG A C 1
ATOM 1838 O O . ARG A 1 227 ? 1.197 0.589 -9.803 1.00 87.38 227 ARG A O 1
ATOM 1845 N N . LEU A 1 228 ? 2.683 -0.938 -10.484 1.00 88.88 228 LEU A N 1
ATOM 1846 C CA . LEU A 1 228 ? 3.298 -0.059 -11.485 1.00 88.88 228 LEU A CA 1
ATOM 1847 C C . LEU A 1 228 ? 2.357 0.270 -12.657 1.00 88.88 228 LEU A C 1
ATOM 1849 O O . LEU A 1 228 ? 2.509 1.323 -13.282 1.00 88.88 228 LEU A O 1
ATOM 1853 N N . GLN A 1 229 ? 1.395 -0.615 -12.955 1.00 84.69 229 GLN A N 1
ATOM 1854 C CA . GLN A 1 229 ? 0.380 -0.451 -14.010 1.00 84.69 229 GLN A CA 1
ATOM 1855 C C . GLN A 1 229 ? 0.963 -0.013 -15.370 1.00 84.69 229 GLN A C 1
ATOM 1857 O O . GLN A 1 229 ? 0.421 0.858 -16.056 1.00 84.69 229 GLN A O 1
ATOM 1862 N N . LEU A 1 230 ? 2.088 -0.607 -15.783 1.00 86.56 230 LEU A N 1
ATOM 1863 C CA . LEU A 1 230 ? 2.816 -0.171 -16.985 1.00 86.56 230 LEU A CA 1
ATOM 1864 C C . LEU A 1 230 ? 2.110 -0.515 -18.303 1.00 86.56 230 LEU A C 1
ATOM 1866 O O . LEU A 1 230 ? 2.372 0.130 -19.308 1.00 86.56 230 LEU A O 1
ATOM 1870 N N . TYR A 1 231 ? 1.164 -1.455 -18.296 1.00 80.19 231 TYR A N 1
ATOM 1871 C CA . TYR A 1 231 ? 0.470 -1.952 -19.492 1.00 80.19 231 TYR A CA 1
ATOM 1872 C C . TYR A 1 231 ? -0.318 -0.890 -20.292 1.00 80.19 231 TYR A C 1
ATOM 1874 O O . TYR A 1 231 ? -0.704 -1.145 -21.431 1.00 80.19 231 TYR A O 1
ATOM 1882 N N . ARG A 1 232 ? -0.585 0.285 -19.704 1.00 76.00 232 ARG A N 1
ATOM 1883 C CA . ARG A 1 232 ? -1.238 1.446 -20.347 1.00 76.00 232 ARG A CA 1
ATOM 1884 C C . ARG A 1 232 ? -0.369 2.705 -20.329 1.00 76.00 232 ARG A C 1
ATOM 1886 O O . ARG A 1 232 ? -0.872 3.804 -20.543 1.00 76.00 232 ARG A O 1
ATOM 1893 N N . ALA A 1 233 ? 0.913 2.573 -20.005 1.00 84.69 233 ALA A N 1
ATOM 1894 C CA . ALA A 1 233 ? 1.808 3.711 -19.905 1.00 84.69 233 ALA A CA 1
ATOM 1895 C C . ALA A 1 233 ? 2.203 4.235 -21.294 1.00 84.69 233 ALA A C 1
ATOM 1897 O O . ALA A 1 233 ? 2.486 3.470 -22.211 1.00 84.69 233 ALA A O 1
ATOM 1898 N N . GLU A 1 234 ? 2.269 5.558 -21.421 1.00 86.88 234 GLU A N 1
ATOM 1899 C CA . GLU A 1 234 ? 2.819 6.224 -22.602 1.00 86.88 234 GLU A CA 1
ATOM 1900 C C . GLU A 1 234 ? 4.334 5.995 -22.712 1.00 86.88 234 GLU A C 1
ATOM 1902 O O . GLU A 1 234 ? 5.015 5.744 -21.711 1.00 86.88 234 GLU A O 1
ATOM 1907 N N . THR A 1 235 ? 4.888 6.148 -23.920 1.00 88.81 235 THR A N 1
ATOM 1908 C CA . THR A 1 235 ? 6.310 5.888 -24.207 1.00 88.81 235 THR A CA 1
ATOM 1909 C C . THR A 1 235 ? 7.261 6.612 -23.250 1.00 88.81 235 THR A C 1
ATOM 1911 O O . THR A 1 235 ? 8.177 5.982 -22.733 1.00 88.81 235 THR A O 1
ATOM 1914 N N . ALA A 1 236 ? 7.018 7.888 -22.933 1.00 88.44 236 ALA A N 1
ATOM 1915 C CA . ALA A 1 236 ? 7.873 8.650 -22.015 1.00 88.44 236 ALA A CA 1
ATOM 1916 C C . ALA A 1 236 ? 7.893 8.064 -20.587 1.00 88.44 236 ALA A C 1
ATOM 1918 O O . ALA A 1 236 ? 8.944 7.986 -19.940 1.00 88.44 236 ALA A O 1
ATOM 1919 N N . LYS A 1 237 ? 6.737 7.592 -20.093 1.00 88.31 237 LYS A N 1
ATOM 1920 C CA . LYS A 1 237 ? 6.642 6.896 -18.801 1.00 88.31 237 LYS A CA 1
ATOM 1921 C C . LYS A 1 237 ? 7.393 5.563 -18.873 1.00 88.31 237 LYS A C 1
ATOM 1923 O O . LYS A 1 237 ? 8.187 5.278 -17.981 1.00 88.31 237 LYS A O 1
ATOM 1928 N N . LEU A 1 238 ? 7.212 4.784 -19.941 1.00 92.25 238 LEU A N 1
ATOM 1929 C CA . LEU A 1 238 ? 7.922 3.514 -20.144 1.00 92.25 238 LEU A CA 1
ATOM 1930 C C . LEU A 1 238 ? 9.450 3.691 -20.184 1.00 92.25 238 LEU A C 1
ATOM 1932 O O . LEU A 1 238 ? 10.164 2.940 -19.525 1.00 92.25 238 LEU A O 1
ATOM 1936 N N . GLU A 1 239 ? 9.963 4.705 -20.884 1.00 93.12 239 GLU A N 1
ATOM 1937 C CA . GLU A 1 239 ? 11.403 5.005 -20.957 1.00 93.12 239 GLU A CA 1
ATOM 1938 C C . GLU A 1 239 ? 11.983 5.404 -19.584 1.00 93.12 239 GLU A C 1
ATOM 1940 O O . GLU A 1 239 ? 13.094 4.995 -19.224 1.00 93.12 239 GLU A O 1
ATOM 1945 N N . THR A 1 240 ? 11.196 6.109 -18.763 1.00 92.06 240 THR A N 1
ATOM 1946 C CA . THR A 1 240 ? 11.555 6.411 -17.367 1.00 92.06 240 THR A CA 1
ATOM 1947 C C . THR A 1 240 ? 11.687 5.125 -16.543 1.00 92.06 240 THR A C 1
ATOM 1949 O O . THR A 1 240 ? 12.708 4.908 -15.886 1.00 92.06 240 THR A O 1
ATOM 1952 N N . TYR A 1 241 ? 10.700 4.223 -16.612 1.00 93.94 241 TYR A N 1
ATOM 1953 C CA . TYR A 1 241 ? 10.756 2.940 -15.899 1.00 93.94 241 TYR A CA 1
ATOM 1954 C C . TYR A 1 241 ? 11.852 2.013 -16.412 1.00 93.94 241 TYR A C 1
ATOM 1956 O O . TYR A 1 241 ? 12.479 1.324 -15.613 1.00 93.94 241 TYR A O 1
ATOM 1964 N N . LEU A 1 242 ? 12.150 2.022 -17.710 1.00 95.44 242 LEU A N 1
ATOM 1965 C CA . LEU A 1 242 ? 13.258 1.250 -18.266 1.00 95.44 242 LEU A CA 1
ATOM 1966 C C . LEU A 1 242 ? 14.593 1.649 -17.622 1.00 95.44 242 LEU A C 1
ATOM 1968 O O . LEU A 1 242 ? 15.398 0.786 -17.266 1.00 95.44 242 LEU A O 1
ATOM 1972 N N . THR A 1 243 ? 14.815 2.951 -17.434 1.00 95.12 243 THR A N 1
ATOM 1973 C CA . THR A 1 243 ? 16.003 3.476 -16.743 1.00 95.12 243 THR A CA 1
ATOM 1974 C C . THR A 1 243 ? 16.038 3.029 -15.280 1.00 95.12 243 THR A C 1
ATOM 1976 O O . THR A 1 243 ? 17.067 2.550 -14.798 1.00 95.12 243 THR A O 1
ATOM 1979 N N . LEU A 1 244 ? 14.896 3.091 -14.591 1.00 95.62 244 LEU A N 1
ATOM 1980 C CA . LEU A 1 244 ? 14.758 2.632 -13.207 1.00 95.62 244 LEU A CA 1
ATOM 1981 C C . LEU A 1 244 ? 15.043 1.131 -13.063 1.00 95.62 244 LEU A C 1
ATOM 1983 O O . LEU A 1 244 ? 15.845 0.741 -12.214 1.00 95.62 244 LEU A O 1
ATOM 1987 N N . PHE A 1 245 ? 14.477 0.280 -13.918 1.00 97.00 245 PHE A N 1
ATOM 1988 C CA . PHE A 1 245 ? 14.746 -1.159 -13.893 1.00 97.00 245 PHE A CA 1
ATOM 1989 C C . PHE A 1 245 ? 16.216 -1.470 -14.166 1.00 97.00 245 PHE A C 1
ATOM 1991 O O . PHE A 1 245 ? 16.812 -2.292 -13.472 1.00 97.00 245 PHE A O 1
ATOM 1998 N N . LYS A 1 246 ? 16.859 -0.760 -15.101 1.00 96.25 246 LYS A N 1
ATOM 1999 C CA . LYS A 1 246 ? 18.298 -0.921 -15.360 1.00 96.25 246 LYS A CA 1
ATOM 2000 C C . LYS A 1 246 ? 19.152 -0.671 -14.111 1.00 96.25 246 LYS A C 1
ATOM 2002 O O . LYS A 1 246 ? 20.143 -1.380 -13.931 1.00 96.25 246 LYS A O 1
ATOM 2007 N N . SER A 1 247 ? 18.750 0.240 -13.218 1.00 95.38 247 SER A N 1
ATOM 2008 C CA . SER A 1 247 ? 19.452 0.473 -11.943 1.00 95.38 247 SER A CA 1
ATOM 2009 C C . SER A 1 247 ? 19.413 -0.731 -10.985 1.00 95.38 247 SER A C 1
ATOM 2011 O O . SER A 1 247 ? 20.337 -0.918 -10.197 1.00 95.38 247 SER A O 1
ATOM 2013 N N . TRP A 1 248 ? 18.411 -1.610 -11.102 1.00 96.12 248 TRP A N 1
ATOM 2014 C CA . TRP A 1 248 ? 18.284 -2.841 -10.312 1.00 96.12 248 TRP A CA 1
ATOM 2015 C C . TRP A 1 248 ? 18.752 -4.107 -11.041 1.00 96.12 248 TRP A C 1
ATOM 2017 O O . TRP A 1 248 ? 18.612 -5.211 -10.518 1.00 96.12 248 TRP A O 1
ATOM 2027 N N . ARG A 1 249 ? 19.379 -3.993 -12.218 1.00 94.69 249 ARG A N 1
ATOM 2028 C CA . ARG A 1 249 ? 19.808 -5.162 -13.011 1.00 94.69 249 ARG A CA 1
ATOM 2029 C C . ARG A 1 249 ? 20.764 -6.101 -12.262 1.00 94.69 249 ARG A C 1
ATOM 2031 O O . ARG A 1 249 ? 20.782 -7.297 -12.531 1.00 94.69 249 ARG A O 1
ATOM 2038 N N . LYS A 1 250 ? 21.563 -5.558 -11.339 1.00 94.06 250 LYS A N 1
ATOM 2039 C CA . LYS A 1 250 ? 22.500 -6.309 -10.484 1.00 94.06 250 LYS A CA 1
ATOM 2040 C C . LYS A 1 250 ? 21.979 -6.516 -9.053 1.00 94.06 250 LYS A C 1
ATOM 2042 O O . LYS A 1 250 ? 22.757 -6.877 -8.178 1.00 94.06 250 LYS A O 1
ATOM 2047 N N . HIS A 1 251 ? 20.697 -6.253 -8.793 1.00 94.88 251 HIS A N 1
ATOM 2048 C CA . HIS A 1 251 ? 20.122 -6.411 -7.460 1.00 94.88 251 HIS A CA 1
ATOM 2049 C C . HIS A 1 251 ? 20.113 -7.897 -7.059 1.00 94.88 251 HIS A C 1
ATOM 2051 O O . HIS A 1 251 ? 19.605 -8.715 -7.833 1.00 94.88 251 HIS A O 1
ATOM 2057 N N . PRO A 1 252 ? 20.618 -8.268 -5.866 1.00 94.56 252 PRO A N 1
ATOM 2058 C CA . PRO A 1 252 ? 20.829 -9.669 -5.494 1.00 94.56 252 PRO A CA 1
ATOM 2059 C C . PRO A 1 252 ? 19.537 -10.491 -5.525 1.00 94.56 252 PRO A C 1
ATOM 2061 O O . PRO A 1 252 ? 19.544 -11.609 -6.027 1.00 94.56 252 PRO A O 1
ATOM 2064 N N . LYS A 1 253 ? 18.421 -9.911 -5.065 1.00 95.88 253 LYS A N 1
ATOM 2065 C CA . LYS A 1 253 ? 17.125 -10.603 -4.989 1.00 95.88 253 LYS A CA 1
ATOM 2066 C C . LYS A 1 253 ? 16.185 -10.381 -6.178 1.00 95.88 253 LYS A C 1
ATOM 2068 O O . LYS A 1 253 ? 15.304 -11.192 -6.395 1.00 95.88 253 LYS A O 1
ATOM 2073 N N . MET A 1 254 ? 16.384 -9.320 -6.968 1.00 95.56 254 MET A N 1
ATOM 2074 C CA . MET A 1 254 ? 15.417 -8.908 -8.008 1.00 95.56 254 MET A CA 1
ATOM 2075 C C . MET A 1 254 ? 15.928 -9.105 -9.433 1.00 95.56 254 MET A C 1
ATOM 2077 O O . MET A 1 254 ? 15.208 -8.819 -10.382 1.00 95.56 254 MET A O 1
ATOM 2081 N N . SER A 1 255 ? 17.180 -9.531 -9.616 1.00 94.31 255 SER A N 1
ATOM 2082 C CA . SER A 1 255 ? 17.837 -9.535 -10.932 1.00 94.31 255 SER A CA 1
ATOM 2083 C C . SER A 1 255 ? 17.049 -10.276 -12.021 1.00 94.31 255 SER A C 1
ATOM 2085 O O . SER A 1 255 ? 16.995 -9.795 -13.154 1.00 94.31 255 SER A O 1
ATOM 2087 N N . HIS A 1 256 ? 16.411 -11.401 -11.680 1.00 94.88 256 HIS A N 1
ATOM 2088 C CA . HIS A 1 256 ? 15.565 -12.165 -12.600 1.00 94.88 256 HIS A CA 1
ATOM 2089 C C . HIS A 1 256 ? 14.303 -11.388 -12.987 1.00 94.88 256 HIS A C 1
ATOM 2091 O O . HIS A 1 256 ? 14.142 -11.062 -14.161 1.00 94.88 256 HIS A O 1
ATOM 2097 N N . TRP A 1 257 ? 13.486 -10.987 -12.009 1.00 96.94 257 TRP A N 1
ATOM 2098 C CA . TRP A 1 257 ? 12.280 -10.190 -12.258 1.00 96.94 257 TRP A CA 1
ATOM 2099 C C . TRP A 1 257 ? 12.581 -8.900 -13.033 1.00 96.94 257 TRP A C 1
ATOM 2101 O O . TRP A 1 257 ? 11.917 -8.577 -14.013 1.00 96.94 257 TRP A O 1
ATOM 2111 N N . VAL A 1 258 ? 13.654 -8.187 -12.674 1.00 97.00 258 VAL A N 1
ATOM 2112 C CA . VAL A 1 258 ? 14.086 -6.966 -13.371 1.00 97.00 258 VAL A CA 1
ATOM 2113 C C . VAL A 1 258 ? 14.411 -7.235 -14.838 1.00 97.00 258 VAL A C 1
ATOM 2115 O O . VAL A 1 258 ? 14.088 -6.413 -15.695 1.00 97.00 258 VAL A O 1
ATOM 2118 N N . LYS A 1 259 ? 15.059 -8.361 -15.153 1.00 97.12 259 LYS A N 1
ATOM 2119 C CA . LYS A 1 259 ? 15.367 -8.731 -16.539 1.00 97.12 259 LYS A CA 1
ATOM 2120 C C . LYS A 1 259 ? 14.084 -8.928 -17.346 1.00 97.12 259 LYS A C 1
ATOM 2122 O O . LYS A 1 259 ? 14.008 -8.449 -18.478 1.00 97.12 259 LYS A O 1
ATOM 2127 N N . ASP A 1 260 ? 13.085 -9.576 -16.762 1.00 96.31 260 ASP A N 1
ATOM 2128 C CA . ASP A 1 260 ? 11.795 -9.804 -17.411 1.00 96.31 260 ASP A CA 1
ATOM 2129 C C . ASP A 1 260 ? 11.021 -8.494 -17.597 1.00 96.31 260 ASP A C 1
ATOM 2131 O O . ASP A 1 260 ? 10.523 -8.226 -18.694 1.00 96.31 260 ASP A O 1
ATOM 2135 N N . MET A 1 261 ? 11.042 -7.610 -16.595 1.00 96.56 261 MET A N 1
ATOM 2136 C CA . MET A 1 261 ? 10.454 -6.272 -16.689 1.00 96.56 261 MET A CA 1
ATOM 2137 C C . MET A 1 261 ? 11.125 -5.403 -17.756 1.00 96.56 261 MET A C 1
ATOM 2139 O O . MET A 1 261 ? 10.424 -4.746 -18.525 1.00 96.56 261 MET A O 1
ATOM 2143 N N . ILE A 1 262 ? 12.459 -5.426 -17.868 1.00 97.12 262 ILE A N 1
ATOM 2144 C CA . ILE A 1 262 ? 13.194 -4.727 -18.938 1.00 97.12 262 ILE A CA 1
ATOM 2145 C C . ILE A 1 262 ? 12.716 -5.214 -20.308 1.00 97.12 262 ILE A C 1
ATOM 2147 O O . ILE A 1 262 ? 12.303 -4.400 -21.133 1.00 97.12 262 ILE A O 1
ATOM 2151 N N . ASN A 1 263 ? 12.698 -6.533 -20.526 1.00 96.38 263 ASN A N 1
ATOM 2152 C CA . ASN A 1 263 ? 12.257 -7.120 -21.792 1.00 96.38 263 ASN A CA 1
ATOM 2153 C C . ASN A 1 263 ? 10.793 -6.765 -22.112 1.00 96.38 263 ASN A C 1
ATOM 2155 O O . ASN A 1 263 ? 10.450 -6.499 -23.265 1.00 96.38 263 ASN A O 1
ATOM 2159 N N . SER A 1 264 ? 9.917 -6.776 -21.103 1.00 94.94 264 SER A N 1
ATOM 2160 C CA . SER A 1 264 ? 8.503 -6.417 -21.242 1.00 94.94 264 SER A CA 1
ATOM 2161 C C . SER A 1 264 ? 8.333 -4.951 -21.646 1.00 94.94 264 SER A C 1
ATOM 2163 O O . SER A 1 264 ? 7.634 -4.656 -22.618 1.00 94.94 264 SER A O 1
ATOM 2165 N N . VAL 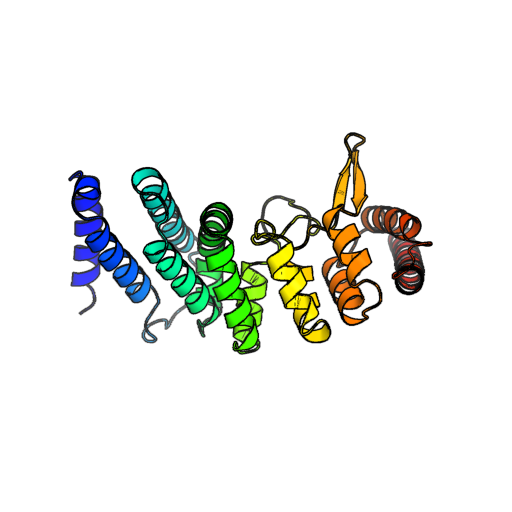A 1 265 ? 9.019 -4.034 -20.958 1.00 95.38 265 VAL A N 1
ATOM 2166 C CA . VAL A 1 265 ? 8.953 -2.591 -21.222 1.00 95.38 265 VAL A CA 1
ATOM 2167 C C . VAL A 1 265 ? 9.534 -2.239 -22.590 1.00 95.38 265 VAL A C 1
ATOM 2169 O O . VAL A 1 265 ? 8.908 -1.480 -23.326 1.00 95.38 265 VAL A O 1
ATOM 2172 N N . GLU A 1 266 ? 10.672 -2.817 -22.983 1.00 95.69 266 GLU A N 1
ATOM 2173 C CA . GLU A 1 266 ? 11.263 -2.603 -24.314 1.00 95.69 266 GLU A CA 1
ATOM 2174 C C . GLU A 1 266 ? 10.293 -3.028 -25.428 1.00 95.69 266 GLU A C 1
ATOM 2176 O O . GLU A 1 266 ? 10.011 -2.251 -26.342 1.00 95.69 266 GLU A O 1
ATOM 2181 N N . ARG A 1 267 ? 9.659 -4.203 -25.295 1.00 94.06 267 ARG A N 1
ATOM 2182 C CA . ARG A 1 267 ? 8.625 -4.658 -26.242 1.00 94.06 267 ARG A CA 1
ATOM 2183 C C . ARG A 1 267 ? 7.414 -3.725 -26.297 1.00 94.06 267 ARG A C 1
ATOM 2185 O O . ARG A 1 267 ? 6.816 -3.581 -27.363 1.00 94.06 267 ARG A O 1
ATOM 2192 N N . GLN A 1 268 ? 7.004 -3.136 -25.173 1.00 92.62 268 GLN A N 1
ATOM 2193 C CA . GLN A 1 268 ? 5.889 -2.181 -25.135 1.00 92.62 268 GLN A CA 1
ATOM 2194 C C . GLN A 1 268 ? 6.253 -0.863 -25.828 1.00 92.62 268 GLN A C 1
ATOM 2196 O O . GLN A 1 268 ? 5.463 -0.367 -26.630 1.00 92.62 268 GLN A O 1
ATOM 2201 N N . ILE A 1 269 ? 7.465 -0.348 -25.597 1.00 92.12 269 ILE A N 1
ATOM 2202 C CA . ILE A 1 269 ? 7.988 0.845 -26.279 1.00 92.12 269 ILE A CA 1
ATOM 2203 C C . ILE A 1 269 ? 8.001 0.632 -27.797 1.00 92.12 269 ILE A C 1
ATOM 2205 O O . ILE A 1 269 ? 7.502 1.480 -28.536 1.00 92.12 269 ILE A O 1
ATOM 2209 N N . ASP A 1 270 ? 8.509 -0.508 -28.268 1.00 91.69 270 ASP A N 1
ATOM 2210 C CA . ASP A 1 270 ? 8.572 -0.818 -29.700 1.00 91.69 270 ASP A CA 1
ATOM 2211 C C . ASP A 1 270 ? 7.184 -0.894 -30.346 1.00 91.69 270 ASP A C 1
ATOM 2213 O O . ASP A 1 270 ? 6.976 -0.402 -31.458 1.00 91.69 270 ASP A O 1
ATOM 2217 N N . LYS A 1 271 ? 6.211 -1.500 -29.653 1.00 89.75 271 LYS A N 1
ATOM 2218 C CA . LYS A 1 271 ? 4.814 -1.554 -30.112 1.00 89.75 271 LYS A CA 1
ATOM 2219 C C . LYS A 1 271 ? 4.206 -0.156 -30.216 1.00 89.75 271 LYS A C 1
ATOM 2221 O O . LYS A 1 271 ? 3.563 0.148 -31.218 1.00 89.75 271 LYS A O 1
ATOM 2226 N N . GLU A 1 272 ? 4.439 0.695 -29.223 1.00 86.25 272 GLU A N 1
ATOM 2227 C CA . GLU A 1 272 ? 3.874 2.044 -29.187 1.00 86.25 272 GLU A CA 1
ATOM 2228 C C . GLU A 1 272 ? 4.505 2.970 -30.239 1.00 86.25 272 GLU A C 1
ATOM 2230 O O . GLU A 1 272 ? 3.800 3.733 -30.904 1.00 86.25 272 GLU A O 1
ATOM 2235 N N . LYS A 1 273 ? 5.813 2.833 -30.491 1.00 86.44 273 LYS A N 1
ATOM 2236 C CA . LYS A 1 273 ? 6.509 3.537 -31.583 1.00 86.44 273 LYS A CA 1
ATOM 2237 C C . LYS A 1 273 ? 5.977 3.126 -32.959 1.00 86.44 273 LYS A C 1
ATOM 2239 O O . LYS A 1 273 ? 5.760 3.983 -33.809 1.00 86.44 273 LYS A O 1
ATOM 2244 N N . LYS A 1 274 ? 5.685 1.837 -33.177 1.00 86.56 274 LYS A N 1
ATOM 2245 C CA . LYS A 1 274 ? 5.043 1.362 -34.421 1.00 86.56 274 LYS A CA 1
ATOM 22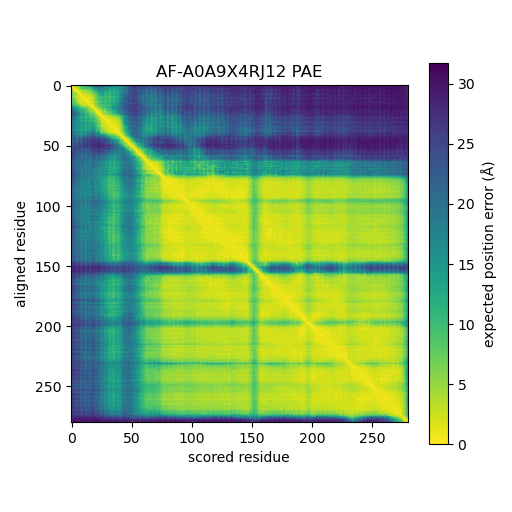46 C C . LYS A 1 274 ? 3.615 1.885 -34.591 1.00 86.56 274 LYS A C 1
ATOM 2248 O O . LYS A 1 274 ? 3.212 2.172 -35.711 1.00 86.56 274 LYS A O 1
ATOM 2253 N N . ARG A 1 275 ? 2.856 2.021 -33.497 1.00 80.75 275 ARG A N 1
ATOM 2254 C CA . ARG A 1 275 ? 1.483 2.555 -33.512 1.00 80.75 275 ARG A CA 1
ATOM 2255 C C . ARG A 1 275 ? 1.446 4.046 -33.848 1.00 80.75 275 ARG A C 1
ATOM 2257 O O . ARG A 1 275 ? 0.588 4.479 -34.605 1.00 80.75 275 ARG A O 1
ATOM 2264 N N . THR A 1 276 ? 2.369 4.821 -33.285 1.00 72.75 276 THR A N 1
ATOM 2265 C CA . THR A 1 276 ? 2.447 6.279 -33.476 1.00 72.75 276 THR A CA 1
ATOM 2266 C C . THR A 1 276 ? 3.139 6.675 -34.783 1.00 72.75 276 THR A C 1
ATOM 2268 O O . THR A 1 276 ? 2.742 7.659 -35.396 1.00 72.75 276 THR A O 1
ATOM 2271 N N . GLY A 1 277 ? 4.105 5.885 -35.264 1.00 63.44 277 GLY A N 1
ATOM 2272 C CA . GLY A 1 277 ? 4.753 6.058 -36.572 1.00 63.44 277 GLY A CA 1
ATOM 2273 C C . GLY A 1 277 ? 4.008 5.435 -37.763 1.00 63.44 277 GLY A C 1
ATOM 2274 O O . GLY A 1 277 ? 4.535 5.445 -38.870 1.00 63.44 277 GLY A O 1
ATOM 2275 N N . GLY A 1 278 ? 2.820 4.858 -37.541 1.00 48.75 278 GLY A N 1
ATOM 2276 C CA . GLY A 1 278 ? 2.022 4.129 -38.536 1.00 48.75 278 GLY A CA 1
ATOM 2277 C C . GLY A 1 278 ? 0.817 4.885 -39.113 1.00 48.75 278 GLY A C 1
ATOM 2278 O O . GLY A 1 278 ? -0.043 4.241 -39.708 1.00 48.75 278 GLY A O 1
ATOM 2279 N N . ASN A 1 279 ? 0.732 6.207 -38.940 1.00 35.91 279 ASN A N 1
ATOM 2280 C CA . ASN A 1 279 ? -0.269 7.055 -39.600 1.00 35.91 279 ASN A CA 1
ATOM 2281 C C . ASN A 1 279 ? 0.405 7.867 -40.727 1.00 35.91 279 ASN A C 1
ATOM 2283 O O . ASN A 1 279 ? 1.181 8.769 -40.397 1.00 35.91 279 ASN A O 1
ATOM 2287 N N . PRO A 1 280 ? 0.162 7.563 -42.019 1.00 43.59 280 PRO A N 1
ATOM 2288 C CA . PRO A 1 280 ? 0.352 8.536 -43.095 1.00 43.59 280 PRO A CA 1
ATOM 2289 C C . PRO A 1 280 ? -0.657 9.690 -43.002 1.00 43.59 280 PRO A C 1
ATOM 2291 O O . PRO A 1 280 ? -1.779 9.468 -42.486 1.00 43.59 280 PRO A O 1
#

Sequence (280 aa):
SGAGFKSSFFFWCHLLGRVNLFLFYPSFLLSIYTQCLIEMLPTTSYCTKPSSNRKNSNKSCICVQKTTLLVHNFCGIDDKFAIGLINQVVRLCQVKTTEVFHILDNDFRSVIQELVKEKPILLWNALSNFFEIGTPSEIFYLEELVGHLQYTDGKSQNNAGIIFGVPETEYINWAKKDPKKRLRFLCNFYPILEKKDSGESQWHPALVKLTNEFGEIEEFCDALESRLQLYRAETAKLETYLTLFKSWRKHPKMSHWVKDMINSVERQIDKEKKRTGGNP

Nearest PDB structures (foldseek):
  3woz-assembly1_A  TM=3.358E-01  e=5.613E-02  Mus musculus
  8pv8-assembly1_CS  TM=3.130E-01  e=2.347E-01  Thermochaetoides thermophila DSM 1495
  4oo6-assembly1_A  TM=3.528E-01  e=1.028E+00  Homo sapiens
  8sgh-assembly1_A  TM=3.182E-01  e=4.277E-01  Homo sapiens
  8pv8-assembly1_CR  TM=3.579E-01  e=2.971E+00  Thermochaetoides thermophila DSM 1495

Radius of gyration: 22.83 Å; Cα contacts (8 Å, |Δi|>4): 227; chains: 1; bounding box: 64×43×73 Å

Mean predicted aligned error: 11.44 Å

Foldseek 3Di:
DPPVVVVVVVVVVVVCVVDVCVPPCLPVVLVVVLVVLVVVLDPPDDDPDDDPDPPVLVVVLCPLQVVLVVCCVSPNQDPVSLVSLLVSLLVLLVDPDPVSNVSCLVSNLSVLLSCLVRPLPSNCVSLLVCCVPDDPSSVVSSLVSFADDPDDDPPDLQAFGSSPSRDPVSLLVSCVVPVLSRLLSVLRGDRAWDADPVRAIEGDVRVVVVCLVCLQPPSNLVSNVVSLPCLPDDLVSLVSVLVHLVVCCVPPRNVVSSVVSNVVSVVVNVVNCCVVVVDD

Secondary structure (DSSP, 8-state):
--HHHHHHHHHHHHHHTTS-GGGT-HHHHHHHHHHHHHHHS--SS--------TTTHHHHHHHHHHHHHHHHHHH---HHHHHHHHHHHHHHHT-S-HHHHHHHHHHHHHHHHHHHHH-HHHHHHHHHHHHHH--HHHHHHHHHHHS--SSSTT--TTS--GGGGS-HHHHHHHHHHSHHHHHHHHHHHS--EEE-TTS-EEE-HHHHHHHHHHTT-HHHHHHHHHHH-GGG--HHHHHHHHHHHHHTTT-TTTHHHHHHHHHHHHHHHHHHHHHHTT--

Organism: NCBI:txid1855837

pLDDT: mean 78.23, std 21.79, range [30.73, 97.88]